Protein AF-A0A9W8J6Q2-F1 (afdb_monomer_lite)

Organism: NCBI:txid2828524

Structure (mmCIF, N/CA/C/O backbone):
data_AF-A0A9W8J6Q2-F1
#
_entry.id   AF-A0A9W8J6Q2-F1
#
loop_
_atom_site.group_PDB
_atom_site.id
_atom_site.type_symbol
_atom_site.label_atom_id
_atom_site.label_alt_id
_atom_site.label_comp_id
_atom_site.label_asym_id
_atom_site.label_entity_id
_atom_site.label_seq_id
_atom_site.pdbx_PDB_ins_code
_atom_site.Cartn_x
_atom_site.Cartn_y
_atom_site.Cartn_z
_atom_site.occupancy
_atom_site.B_iso_or_equiv
_atom_site.auth_seq_id
_atom_site.auth_comp_id
_atom_site.auth_asym_id
_atom_site.auth_atom_id
_atom_site.pdbx_PDB_model_num
ATOM 1 N N . MET A 1 1 ? -15.296 2.118 -8.560 1.00 54.81 1 MET A N 1
ATOM 2 C CA . MET A 1 1 ? -15.473 0.817 -7.863 1.00 54.81 1 MET A CA 1
ATOM 3 C C . MET A 1 1 ? -14.733 -0.352 -8.517 1.00 54.81 1 MET A C 1
ATOM 5 O O . MET A 1 1 ? -14.207 -1.180 -7.787 1.00 54.81 1 MET A O 1
ATOM 9 N N . HIS A 1 2 ? -14.636 -0.426 -9.851 1.00 67.62 2 HIS A N 1
ATOM 10 C CA . HIS A 1 2 ? -13.931 -1.521 -10.540 1.00 67.62 2 HIS A CA 1
ATOM 11 C C . HIS A 1 2 ? -12.456 -1.695 -10.119 1.00 67.62 2 HIS A C 1
ATOM 13 O O . HIS A 1 2 ? -12.011 -2.826 -9.958 1.00 67.62 2 HIS A O 1
ATOM 19 N N . LYS A 1 3 ? -11.729 -0.602 -9.838 1.00 69.88 3 LYS A N 1
ATOM 20 C CA . LYS A 1 3 ? -10.317 -0.660 -9.418 1.00 69.88 3 LYS A CA 1
ATOM 21 C C . LYS A 1 3 ? -10.082 -1.333 -8.059 1.00 69.88 3 LYS A C 1
ATOM 23 O O . LYS A 1 3 ? -9.199 -2.169 -7.951 1.00 69.88 3 LYS A O 1
ATOM 28 N N . ILE A 1 4 ? -10.894 -1.044 -7.039 1.00 69.38 4 ILE A N 1
ATOM 29 C CA . ILE A 1 4 ? -10.742 -1.671 -5.708 1.00 69.38 4 ILE A CA 1
ATOM 30 C C . ILE A 1 4 ? -11.005 -3.180 -5.790 1.00 69.38 4 ILE A C 1
ATOM 32 O O . ILE A 1 4 ? -10.260 -3.967 -5.213 1.00 69.38 4 ILE A O 1
ATOM 36 N N . LYS A 1 5 ? -12.023 -3.596 -6.560 1.00 72.94 5 LYS A N 1
ATOM 37 C CA . LYS A 1 5 ? -12.284 -5.022 -6.816 1.00 72.94 5 LYS A CA 1
ATOM 38 C C . LYS A 1 5 ? -11.097 -5.696 -7.500 1.00 72.94 5 LYS A C 1
ATOM 40 O O . LYS A 1 5 ? -10.782 -6.825 -7.168 1.00 72.94 5 LYS A O 1
ATOM 45 N N . LEU A 1 6 ? -10.431 -4.996 -8.410 1.00 70.94 6 LEU A N 1
ATOM 46 C CA . LEU A 1 6 ? -9.247 -5.482 -9.114 1.00 70.94 6 LEU A CA 1
ATOM 47 C C . LEU A 1 6 ? -8.011 -5.574 -8.195 1.00 70.94 6 LEU A C 1
ATOM 49 O O . LEU A 1 6 ? -7.233 -6.509 -8.342 1.00 70.94 6 LEU A O 1
ATOM 53 N N . VAL A 1 7 ? -7.870 -4.689 -7.201 1.00 71.88 7 VAL A N 1
ATOM 54 C CA . VAL A 1 7 ? -6.827 -4.793 -6.158 1.00 71.88 7 VAL A CA 1
ATOM 55 C C . VAL A 1 7 ? -7.101 -5.955 -5.191 1.00 71.88 7 VAL A C 1
ATOM 57 O O . VAL A 1 7 ? -6.180 -6.672 -4.817 1.00 71.88 7 VAL A O 1
ATOM 60 N N . LEU A 1 8 ? -8.363 -6.175 -4.801 1.00 68.81 8 LEU A N 1
ATOM 61 C CA . LEU A 1 8 ? -8.752 -7.243 -3.865 1.00 68.81 8 LEU A CA 1
ATOM 62 C C . LEU A 1 8 ? -8.876 -8.629 -4.518 1.00 68.81 8 LEU A C 1
ATOM 64 O O . LEU A 1 8 ? -8.662 -9.645 -3.859 1.00 68.81 8 LEU A O 1
ATOM 68 N N . PHE A 1 9 ? -9.232 -8.682 -5.801 1.00 72.31 9 PHE A N 1
ATOM 69 C CA . PHE A 1 9 ? -9.422 -9.904 -6.585 1.00 72.31 9 PHE A CA 1
ATOM 70 C C . PHE A 1 9 ? -8.654 -9.812 -7.905 1.00 72.31 9 PHE A C 1
ATOM 72 O O . PHE A 1 9 ? -9.257 -9.789 -8.983 1.00 72.31 9 PHE A O 1
ATOM 79 N N . PRO A 1 10 ? -7.316 -9.781 -7.857 1.00 68.62 10 PRO A N 1
ATOM 80 C CA . PRO A 1 10 ? -6.532 -9.625 -9.073 1.00 68.62 10 PRO A CA 1
ATOM 81 C C . PRO A 1 10 ? -6.708 -10.827 -10.026 1.00 68.62 10 PRO A C 1
ATOM 83 O O . PRO A 1 10 ? -6.755 -10.690 -11.246 1.00 68.62 10 PRO A O 1
ATOM 86 N N . TRP A 1 11 ? -6.958 -12.015 -9.488 1.00 66.81 11 TRP A N 1
ATOM 87 C CA . TRP A 1 11 ? -7.178 -13.251 -10.245 1.00 66.81 11 TRP A CA 1
ATOM 88 C C . TRP A 1 11 ? -8.308 -13.177 -11.288 1.00 66.81 11 TRP A C 1
ATOM 90 O O . TRP A 1 11 ? -8.285 -13.925 -12.266 1.00 66.81 11 TRP A O 1
ATOM 100 N N . LEU A 1 12 ? -9.287 -12.284 -11.099 1.00 64.06 12 LEU A N 1
ATOM 101 C CA . LEU A 1 12 ? -10.440 -12.145 -11.994 1.00 64.06 12 LEU A CA 1
ATOM 102 C C . LEU A 1 12 ? -10.163 -11.270 -13.226 1.00 64.06 12 LEU A C 1
ATOM 104 O O . LEU A 1 12 ? -10.915 -11.348 -14.196 1.00 64.06 12 LEU A O 1
ATOM 108 N N . HIS A 1 13 ? -9.117 -10.437 -13.223 1.00 62.84 13 HIS A N 1
ATOM 109 C CA . HIS A 1 13 ? -8.863 -9.511 -14.327 1.00 62.84 13 HIS A CA 1
ATOM 110 C C . HIS A 1 13 ? -7.906 -10.108 -15.369 1.00 62.84 13 HIS A C 1
ATOM 112 O O . HIS A 1 13 ? -6.816 -10.581 -15.053 1.00 62.84 13 HIS A O 1
ATOM 118 N N . LYS A 1 14 ? -8.305 -10.068 -16.642 1.00 57.16 14 LYS A N 1
ATOM 119 C CA . LYS A 1 14 ? -7.464 -10.294 -17.830 1.00 57.16 14 LYS A CA 1
ATOM 120 C C . LYS A 1 14 ? -8.021 -9.347 -18.906 1.00 57.16 14 LYS A C 1
ATOM 122 O O . LYS A 1 14 ? -9.221 -9.455 -19.155 1.00 57.16 14 LYS A O 1
ATOM 127 N N . PRO A 1 15 ? -7.261 -8.420 -19.532 1.00 63.50 15 PRO A N 1
ATOM 128 C CA . PRO A 1 15 ? -5.803 -8.268 -19.624 1.00 63.50 15 PRO A CA 1
ATOM 129 C C . PRO A 1 15 ? -5.192 -7.143 -18.759 1.00 63.50 15 PRO A C 1
ATOM 131 O O . PRO A 1 15 ? -5.739 -6.057 -18.637 1.00 63.50 15 PRO A O 1
ATOM 134 N N . TRP A 1 16 ? -3.968 -7.364 -18.276 1.00 62.88 16 TRP A N 1
ATOM 135 C CA . TRP A 1 16 ? -3.213 -6.412 -17.441 1.00 62.88 16 TRP A CA 1
ATOM 136 C C . TRP A 1 16 ? -2.097 -5.658 -18.192 1.00 62.88 16 TRP A C 1
ATOM 138 O O . TRP A 1 16 ? -1.068 -5.309 -17.612 1.00 62.88 16 TRP A O 1
ATOM 148 N N . ALA A 1 17 ? -2.187 -5.552 -19.517 1.00 58.88 17 ALA A N 1
ATOM 149 C CA . ALA A 1 17 ? -1.231 -4.756 -20.285 1.00 58.88 17 ALA A CA 1
ATOM 150 C C . ALA A 1 17 ? -1.642 -3.282 -20.190 1.00 58.88 17 ALA A C 1
ATOM 152 O O . ALA A 1 17 ? -2.826 -2.981 -20.367 1.00 58.88 17 ALA A O 1
ATOM 153 N N . ARG A 1 18 ? -0.685 -2.385 -19.915 1.00 65.38 18 ARG A N 1
ATOM 154 C CA . ARG A 1 18 ? -0.945 -0.944 -19.991 1.00 65.38 18 ARG A CA 1
ATOM 155 C C . ARG A 1 18 ? -1.236 -0.563 -21.439 1.00 65.38 18 ARG A C 1
ATOM 157 O O . ARG A 1 18 ? -0.560 -1.029 -22.358 1.00 65.38 18 ARG A O 1
ATOM 164 N N . ARG A 1 19 ? -2.252 0.266 -21.647 1.00 63.25 19 ARG A N 1
ATOM 165 C CA . ARG A 1 19 ? -2.629 0.749 -22.976 1.00 63.25 19 ARG A CA 1
ATOM 166 C C . ARG A 1 19 ? -1.765 1.954 -23.327 1.00 63.25 19 ARG A C 1
ATOM 168 O O . ARG A 1 19 ? -1.650 2.896 -22.546 1.00 63.25 19 ARG A O 1
ATOM 175 N N . THR A 1 20 ? -1.152 1.930 -24.507 1.00 64.38 20 THR A N 1
ATOM 176 C CA . THR A 1 20 ? -0.455 3.097 -25.061 1.00 64.38 20 THR A CA 1
ATOM 177 C C . THR A 1 20 ? -1.381 3.829 -26.023 1.00 64.38 20 THR A C 1
ATOM 179 O O . THR A 1 20 ? -2.196 3.221 -26.718 1.00 64.38 20 THR A O 1
ATOM 182 N N . ARG A 1 21 ? -1.303 5.157 -26.046 1.00 59.09 21 ARG A N 1
ATOM 183 C CA . ARG A 1 21 ? -1.909 6.000 -27.072 1.00 59.09 21 ARG A CA 1
ATOM 184 C C . ARG A 1 21 ? -0.785 6.525 -27.955 1.00 59.09 21 ARG A C 1
ATOM 186 O O . ARG A 1 21 ? 0.217 7.027 -27.455 1.00 59.09 21 ARG A O 1
ATOM 193 N N . ARG A 1 22 ? -0.949 6.399 -29.270 1.00 58.78 22 ARG A N 1
ATOM 194 C CA . ARG A 1 22 ? -0.048 7.032 -30.234 1.00 58.78 22 ARG A CA 1
ATOM 195 C C . ARG A 1 22 ? -0.416 8.515 -30.306 1.00 58.78 22 ARG A C 1
ATOM 197 O O . ARG A 1 22 ? -1.548 8.834 -30.666 1.00 58.78 22 ARG A O 1
ATOM 204 N N . THR A 1 23 ? 0.485 9.401 -29.901 1.00 60.03 23 THR A N 1
ATOM 205 C CA . THR A 1 23 ? 0.314 10.849 -30.069 1.00 60.03 23 THR A CA 1
ATOM 206 C C . THR A 1 23 ? 0.430 11.223 -31.546 1.00 60.03 23 THR A C 1
ATOM 208 O O . THR A 1 23 ? 1.001 10.480 -32.346 1.00 60.03 23 THR A O 1
ATOM 211 N N . GLU A 1 24 ? -0.108 12.387 -31.924 1.00 61.00 24 GLU A N 1
ATOM 212 C CA . GLU A 1 24 ? -0.121 12.881 -33.316 1.00 61.00 24 GLU A CA 1
ATOM 213 C C . GLU A 1 24 ? 1.286 12.999 -33.932 1.00 61.00 24 GLU A C 1
ATOM 215 O O . GLU A 1 24 ? 1.445 12.917 -35.144 1.00 61.00 24 GLU A O 1
ATOM 220 N N . HIS A 1 25 ? 2.324 13.080 -33.092 1.00 60.47 25 HIS A N 1
ATOM 221 C CA . HIS A 1 25 ? 3.739 13.104 -33.479 1.00 60.47 25 HIS A CA 1
ATOM 222 C C . HIS A 1 25 ? 4.367 11.700 -33.618 1.00 60.47 25 HIS A C 1
ATOM 224 O O . HIS A 1 25 ? 5.585 11.557 -33.700 1.00 60.47 25 HIS A O 1
ATOM 230 N N . GLY A 1 26 ? 3.559 10.635 -33.598 1.00 59.56 26 GLY A N 1
ATOM 231 C CA . GLY A 1 26 ? 4.015 9.255 -33.768 1.00 59.56 26 GLY A CA 1
ATOM 232 C C . GLY A 1 26 ? 4.684 8.624 -32.543 1.00 59.56 26 GLY A C 1
ATOM 233 O O . GLY A 1 26 ? 5.107 7.474 -32.639 1.00 59.56 26 GLY A O 1
ATOM 234 N N . GLN A 1 27 ? 4.754 9.321 -31.403 1.00 56.25 27 GLN A N 1
ATOM 235 C CA . GLN A 1 27 ? 5.273 8.765 -30.151 1.00 56.25 27 GLN A CA 1
ATOM 236 C C . GLN A 1 27 ? 4.214 7.925 -29.422 1.00 56.25 27 GLN A C 1
ATOM 238 O O . GLN A 1 27 ? 3.014 8.146 -29.564 1.00 56.25 27 GLN A O 1
ATOM 243 N N . HIS A 1 28 ? 4.650 6.923 -28.659 1.00 59.25 28 HIS A N 1
ATOM 244 C CA . HIS A 1 28 ? 3.768 6.106 -27.824 1.00 59.25 28 HIS A CA 1
ATOM 245 C C . HIS A 1 28 ? 3.796 6.639 -26.390 1.00 59.25 28 HIS A C 1
ATOM 247 O O . HIS A 1 28 ? 4.825 6.553 -25.726 1.00 59.25 28 HIS A O 1
ATOM 253 N N . GLU A 1 29 ? 2.670 7.157 -25.906 1.00 62.16 29 GLU A N 1
ATOM 254 C CA . GLU A 1 29 ? 2.505 7.625 -24.528 1.00 62.16 29 GLU A CA 1
ATOM 255 C C . GLU A 1 29 ? 1.578 6.677 -23.753 1.00 62.16 29 GLU A C 1
ATOM 257 O O . GLU A 1 29 ? 0.658 6.083 -24.321 1.00 62.16 29 GLU A O 1
ATOM 262 N N . TRP A 1 30 ? 1.818 6.489 -22.455 1.00 64.19 30 TRP A N 1
ATOM 263 C CA . TRP A 1 30 ? 0.935 5.686 -21.607 1.00 64.19 30 TRP A CA 1
ATOM 264 C C . TRP A 1 30 ? -0.393 6.409 -21.374 1.00 64.19 30 TRP A C 1
ATOM 266 O O . TRP A 1 30 ? -0.417 7.612 -21.127 1.00 64.19 30 TRP A O 1
ATOM 276 N N . GLN A 1 31 ? -1.508 5.679 -21.441 1.00 64.44 31 GLN A N 1
ATOM 277 C CA . GLN A 1 31 ? -2.825 6.267 -21.206 1.00 64.44 31 GLN A CA 1
ATOM 278 C C . GLN A 1 31 ? -3.024 6.631 -19.722 1.00 64.44 31 GLN A C 1
ATOM 280 O O . GLN A 1 31 ? -2.580 5.887 -18.841 1.00 64.44 31 GLN A O 1
ATOM 285 N N . PRO A 1 32 ? -3.702 7.756 -19.425 1.00 65.38 32 PRO A N 1
ATOM 286 C CA . PRO A 1 32 ? -3.944 8.185 -18.054 1.00 65.38 32 PRO A CA 1
ATOM 287 C C . PRO A 1 32 ? -4.964 7.279 -17.326 1.00 65.38 32 PRO A C 1
ATOM 289 O O . PRO A 1 32 ? -5.749 6.583 -17.976 1.00 65.38 32 PRO A O 1
ATOM 292 N N . PRO A 1 33 ? -5.070 7.368 -15.982 1.00 64.12 33 PRO A N 1
ATOM 293 C CA . PRO A 1 33 ? -5.997 6.578 -15.145 1.00 64.12 33 PRO A CA 1
ATOM 294 C C . PRO A 1 33 ? -7.485 6.647 -15.450 1.00 64.12 33 PRO A C 1
ATOM 296 O O . PRO A 1 33 ? -8.247 5.861 -14.882 1.00 64.12 33 PRO A O 1
ATOM 299 N N . ARG A 1 34 ? -7.891 7.572 -16.319 1.00 68.50 34 ARG A N 1
ATOM 300 C CA . ARG A 1 34 ? -9.254 7.675 -16.845 1.00 68.50 34 ARG A CA 1
ATOM 301 C C . ARG A 1 34 ? -9.512 6.676 -17.976 1.00 68.50 34 ARG A C 1
ATOM 303 O O . ARG A 1 34 ? -10.596 6.104 -18.019 1.00 68.50 34 ARG A O 1
ATOM 310 N N . ASP A 1 35 ? -8.509 6.435 -18.818 1.00 68.12 35 ASP A N 1
ATOM 311 C CA . ASP A 1 35 ? -8.632 5.659 -20.059 1.00 68.12 35 ASP A CA 1
ATOM 312 C C . ASP A 1 35 ? -8.013 4.255 -19.940 1.00 68.12 35 ASP A C 1
ATOM 314 O O . ASP A 1 35 ? -8.415 3.326 -20.647 1.00 68.12 35 ASP A O 1
ATOM 318 N N . ASP A 1 36 ? -7.084 4.068 -18.993 1.00 68.25 36 ASP A N 1
ATOM 319 C CA . ASP A 1 36 ? -6.504 2.769 -18.654 1.00 68.25 36 ASP A CA 1
ATOM 320 C C . ASP A 1 36 ? -6.723 2.411 -17.180 1.00 68.25 36 ASP A C 1
ATOM 322 O O . ASP A 1 36 ? -6.166 3.024 -16.264 1.00 68.25 36 ASP A O 1
ATOM 326 N N . ILE A 1 37 ? -7.508 1.355 -16.956 1.00 68.44 37 ILE A N 1
ATOM 327 C CA . ILE A 1 37 ? -7.801 0.824 -15.623 1.00 68.44 37 ILE A CA 1
ATOM 328 C C . ILE A 1 37 ? -6.561 0.252 -14.921 1.00 68.44 37 ILE A C 1
ATOM 330 O O . ILE A 1 37 ? -6.530 0.242 -13.692 1.00 68.44 37 ILE A O 1
ATOM 334 N N . ASN A 1 38 ? -5.555 -0.184 -15.692 1.00 68.44 38 ASN A N 1
ATOM 335 C CA . ASN A 1 38 ? -4.305 -0.768 -15.202 1.00 68.44 38 ASN A CA 1
ATOM 336 C C . ASN A 1 38 ? -3.233 0.284 -14.892 1.00 68.44 38 ASN A C 1
ATOM 338 O O . ASN A 1 38 ? -2.163 -0.067 -14.390 1.00 68.44 38 ASN A O 1
ATOM 342 N N . SER A 1 39 ? -3.475 1.557 -15.215 1.00 67.69 39 SER A N 1
ATOM 343 C CA . SER A 1 39 ? -2.518 2.614 -14.901 1.00 67.69 39 SER A CA 1
ATOM 344 C C . SER A 1 39 ? -2.567 2.970 -13.403 1.00 67.69 39 SER A C 1
ATOM 346 O O . SER A 1 39 ? -3.657 3.012 -12.806 1.00 67.69 39 SER A O 1
ATOM 348 N N . PRO A 1 40 ? -1.392 3.193 -12.781 1.00 70.19 40 PRO A N 1
ATOM 349 C CA . PRO A 1 40 ? -1.295 3.491 -11.359 1.00 70.19 40 PRO A CA 1
ATOM 350 C C . PRO A 1 40 ? -1.981 4.823 -11.040 1.00 70.19 40 PRO A C 1
ATOM 352 O O . PRO A 1 40 ? -1.798 5.818 -11.740 1.00 70.19 40 PRO A O 1
ATOM 355 N N . ASP A 1 41 ? -2.780 4.849 -9.975 1.00 78.75 41 ASP A N 1
ATOM 356 C CA . ASP A 1 41 ? -3.407 6.062 -9.457 1.00 78.75 41 ASP A CA 1
ATOM 357 C C . ASP A 1 41 ? -2.958 6.366 -8.030 1.00 78.75 41 ASP A C 1
ATOM 359 O O . ASP A 1 41 ? -2.790 5.480 -7.201 1.00 78.75 41 ASP A O 1
ATOM 363 N N . LEU A 1 42 ? -2.775 7.652 -7.727 1.00 81.94 42 LEU A N 1
ATOM 364 C CA . LEU A 1 42 ? -2.400 8.090 -6.381 1.00 81.94 42 LEU A CA 1
ATOM 365 C C . LEU A 1 42 ? -3.613 8.193 -5.442 1.00 81.94 42 LEU A C 1
ATOM 367 O O . LEU A 1 42 ? -3.466 8.135 -4.223 1.00 81.94 42 LEU A O 1
ATOM 371 N N . TYR A 1 43 ? -4.821 8.327 -5.999 1.00 84.50 43 TYR A N 1
ATOM 372 C CA . TYR A 1 43 ? -6.043 8.518 -5.218 1.00 84.50 43 TYR A CA 1
ATOM 373 C C . TYR A 1 43 ? -6.339 7.329 -4.294 1.00 84.50 43 TYR A C 1
ATOM 375 O O . TYR A 1 43 ? -6.625 7.532 -3.117 1.00 84.50 43 TYR A O 1
ATOM 383 N N . ILE A 1 44 ? -6.242 6.091 -4.798 1.00 84.75 44 ILE A N 1
ATOM 384 C CA . ILE A 1 44 ? -6.537 4.888 -4.004 1.00 84.75 44 ILE A CA 1
ATOM 385 C C . ILE A 1 44 ? -5.552 4.755 -2.823 1.00 84.75 44 ILE A C 1
ATOM 387 O O . ILE A 1 44 ? -6.020 4.692 -1.688 1.00 84.75 44 ILE A O 1
ATOM 391 N N . PRO A 1 45 ? -4.224 4.783 -3.036 1.00 85.56 45 PRO A N 1
ATOM 392 C CA . PRO A 1 45 ? -3.210 4.879 -1.985 1.00 85.56 45 PRO A CA 1
ATOM 393 C C . PRO A 1 45 ? -3.443 5.976 -0.947 1.00 85.56 45 PRO A C 1
ATOM 395 O O . PRO A 1 45 ? -3.405 5.705 0.253 1.00 85.56 45 PRO A O 1
ATOM 398 N N . ALA A 1 46 ? -3.706 7.209 -1.389 1.00 87.50 46 ALA A N 1
ATOM 399 C CA . ALA A 1 46 ? -3.894 8.342 -0.487 1.00 87.50 46 ALA A CA 1
ATOM 400 C C . ALA A 1 46 ? -5.115 8.132 0.419 1.00 87.50 46 ALA A C 1
ATOM 402 O O . ALA A 1 46 ? -5.022 8.256 1.642 1.00 87.50 46 ALA A O 1
ATOM 403 N N . MET A 1 47 ? -6.245 7.730 -0.169 1.00 90.25 47 MET A N 1
ATOM 404 C CA . MET A 1 47 ? -7.460 7.425 0.586 1.00 90.25 47 MET A CA 1
ATOM 405 C C . MET A 1 47 ? -7.282 6.208 1.499 1.00 90.25 47 MET A C 1
ATOM 407 O O . MET A 1 47 ? -7.830 6.188 2.602 1.00 90.25 47 MET A O 1
ATOM 411 N N . ALA A 1 48 ? -6.503 5.206 1.085 1.00 89.31 48 ALA A N 1
ATOM 412 C CA . ALA A 1 48 ? -6.213 4.033 1.901 1.00 89.31 48 ALA A CA 1
ATOM 413 C C . ALA A 1 48 ? -5.410 4.401 3.160 1.00 89.31 48 ALA A C 1
ATOM 415 O O . ALA A 1 48 ? -5.752 3.943 4.245 1.00 89.31 48 ALA A O 1
ATOM 416 N N . ILE A 1 49 ? -4.410 5.281 3.068 1.00 90.62 49 ILE A N 1
ATOM 417 C CA . ILE A 1 49 ? -3.658 5.737 4.252 1.00 90.62 49 ILE A CA 1
ATOM 418 C C . ILE A 1 49 ? -4.584 6.439 5.255 1.00 90.62 49 ILE A C 1
ATOM 420 O O . ILE A 1 49 ? -4.564 6.107 6.440 1.00 90.62 49 ILE A O 1
ATOM 424 N N . VAL A 1 50 ? -5.434 7.359 4.785 1.00 91.81 50 VAL A N 1
ATOM 425 C CA . VAL A 1 50 ? -6.410 8.051 5.647 1.00 91.81 50 VAL A CA 1
ATOM 426 C C . VAL A 1 50 ? -7.356 7.044 6.300 1.00 91.81 50 VAL A C 1
ATOM 428 O O . VAL A 1 50 ? -7.564 7.077 7.511 1.00 91.81 50 VAL A O 1
ATOM 431 N N . THR A 1 51 ? -7.879 6.104 5.512 1.00 91.94 51 THR A N 1
ATOM 432 C CA . THR A 1 51 ? -8.792 5.068 6.006 1.00 91.94 51 THR A CA 1
ATOM 433 C C . THR A 1 51 ? -8.116 4.192 7.053 1.00 91.94 51 THR A C 1
ATOM 435 O O . THR A 1 51 ? -8.717 3.939 8.087 1.00 91.94 51 THR A O 1
ATOM 438 N N . TYR A 1 52 ? -6.866 3.775 6.834 1.00 91.44 52 TYR A N 1
ATOM 439 C CA . TYR A 1 52 ? -6.091 3.004 7.804 1.00 91.44 52 TYR A CA 1
ATOM 440 C C . TYR A 1 52 ? -5.984 3.739 9.147 1.00 91.44 52 TYR A C 1
ATOM 442 O O . TYR A 1 52 ? -6.324 3.155 10.169 1.00 91.44 52 TYR A O 1
ATOM 450 N N . ILE A 1 53 ? -5.606 5.024 9.145 1.00 91.00 53 ILE A N 1
ATOM 451 C CA . ILE A 1 53 ? -5.468 5.834 10.372 1.00 91.00 53 ILE A CA 1
ATOM 452 C C . ILE A 1 53 ? -6.803 5.953 11.122 1.00 91.00 53 ILE A C 1
ATOM 454 O O . ILE A 1 53 ? -6.849 5.848 12.347 1.00 91.00 53 ILE A O 1
ATOM 458 N N . LEU A 1 54 ? -7.902 6.168 10.397 1.00 90.69 54 LEU A N 1
ATOM 459 C CA . LEU A 1 54 ? -9.230 6.250 11.005 1.00 90.69 54 LEU A CA 1
ATOM 460 C C . LEU A 1 54 ? -9.679 4.899 11.567 1.00 90.69 54 LEU A C 1
ATOM 462 O O . LEU A 1 54 ? -10.239 4.844 12.659 1.00 90.69 54 LEU A O 1
ATOM 466 N N . LEU A 1 55 ? -9.408 3.809 10.847 1.00 89.50 55 LEU A N 1
ATOM 467 C CA . LEU A 1 55 ? -9.793 2.463 11.254 1.00 89.50 55 LEU A CA 1
ATOM 468 C C . LEU A 1 55 ? -9.012 2.007 12.496 1.00 89.50 55 LEU A C 1
ATOM 470 O O . LEU A 1 55 ? -9.596 1.399 13.389 1.0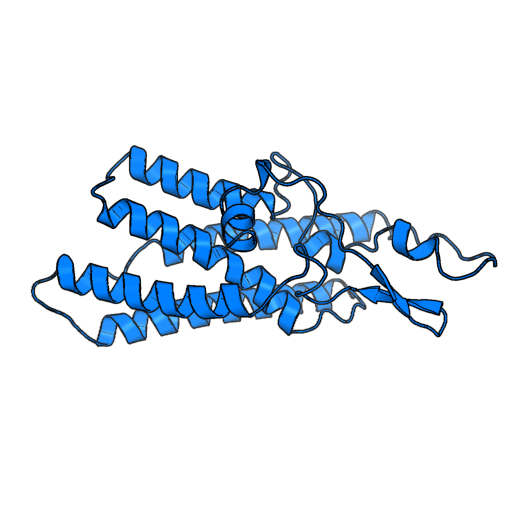0 89.50 55 LEU A O 1
ATOM 474 N N . THR A 1 56 ? -7.716 2.328 12.595 1.00 86.56 56 THR A N 1
ATOM 475 C CA . THR A 1 56 ? -6.920 2.033 13.798 1.00 86.56 56 THR A CA 1
ATOM 476 C C . THR A 1 56 ? -7.393 2.848 15.001 1.00 86.56 56 THR A C 1
ATOM 478 O O . THR A 1 56 ? -7.520 2.305 16.099 1.00 86.56 56 THR A O 1
ATOM 481 N N . GLY A 1 57 ? -7.727 4.126 14.795 1.00 86.88 57 GLY A N 1
ATOM 482 C CA . GLY A 1 57 ? -8.319 4.980 15.823 1.00 86.88 57 GLY A CA 1
ATOM 483 C C . GLY A 1 57 ? -9.675 4.471 16.314 1.00 86.88 57 GLY A C 1
ATOM 484 O O . GLY A 1 57 ? -9.917 4.421 17.520 1.00 86.88 57 GLY A O 1
ATOM 485 N N . LEU A 1 58 ? -10.536 4.036 15.390 1.00 88.00 58 LEU A N 1
ATOM 486 C CA . LEU A 1 58 ? -11.828 3.432 15.708 1.00 88.00 58 LEU A CA 1
ATOM 487 C C . LEU A 1 58 ? -11.658 2.130 16.499 1.00 88.00 58 LEU A C 1
ATOM 489 O O . LEU A 1 58 ? -12.355 1.925 17.488 1.00 88.00 58 LEU A O 1
ATOM 493 N N . HIS A 1 59 ? -10.707 1.279 16.103 1.00 84.88 59 HIS A N 1
ATOM 494 C CA . HIS A 1 59 ? -10.425 0.023 16.801 1.00 84.88 59 HIS A CA 1
ATOM 495 C C . HIS A 1 59 ? -10.035 0.289 18.254 1.00 84.88 59 HIS A C 1
ATOM 497 O O . HIS A 1 59 ? -10.605 -0.288 19.174 1.00 84.88 59 HIS A O 1
ATOM 503 N N . ALA A 1 60 ? -9.098 1.212 18.469 1.00 83.94 60 ALA A N 1
ATOM 504 C CA . ALA A 1 60 ? -8.665 1.576 19.810 1.00 83.94 60 ALA A CA 1
ATOM 505 C C . ALA A 1 60 ? -9.794 2.188 20.656 1.00 83.94 60 ALA A C 1
ATOM 507 O O . ALA A 1 60 ? -9.879 1.908 21.849 1.00 83.94 60 ALA A O 1
ATOM 508 N N . GLY A 1 61 ? -10.675 2.986 20.044 1.00 83.75 61 GLY A N 1
ATOM 509 C CA . GLY A 1 61 ? -11.836 3.561 20.723 1.00 83.75 61 GLY A CA 1
ATOM 510 C C . GLY A 1 61 ? -12.891 2.529 21.134 1.00 83.75 61 GLY A C 1
ATOM 511 O O . GLY A 1 61 ? -13.525 2.712 22.167 1.00 83.75 61 GLY A O 1
ATOM 512 N N . LEU A 1 62 ? -13.070 1.452 20.358 1.00 83.19 62 LEU A N 1
ATOM 513 C CA . LEU A 1 62 ? -14.038 0.387 20.654 1.00 83.19 62 LEU A CA 1
ATOM 514 C C . LEU A 1 6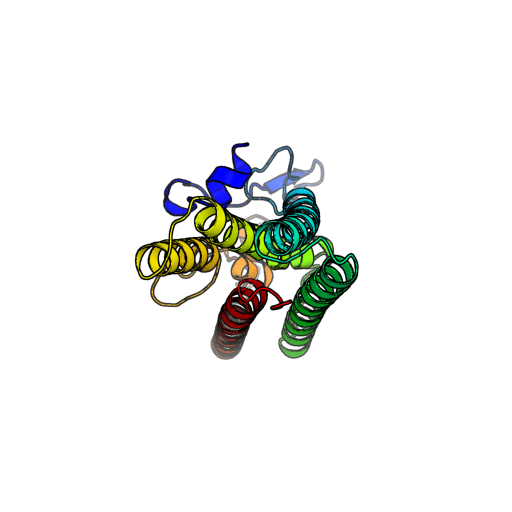2 ? -13.488 -0.697 21.592 1.00 83.19 62 LEU A C 1
ATOM 516 O O . LEU A 1 62 ? -14.253 -1.284 22.351 1.00 83.19 62 LEU A O 1
ATOM 520 N N . SER A 1 63 ? -12.187 -0.994 21.533 1.00 77.69 63 SER A N 1
ATOM 521 C CA . SER A 1 63 ? -11.558 -2.035 22.361 1.00 77.69 63 SER A CA 1
ATOM 522 C C . SER A 1 63 ? -11.017 -1.525 23.701 1.00 77.69 63 SER A C 1
ATOM 524 O O . SER A 1 63 ? -10.727 -2.333 24.580 1.00 77.69 63 SER A O 1
ATOM 526 N N . GLY A 1 64 ? -10.824 -0.212 23.850 1.00 72.25 64 GLY A N 1
ATOM 527 C CA . GLY A 1 64 ? -10.234 0.405 25.038 1.00 72.25 64 GLY A CA 1
ATOM 528 C C . GLY A 1 64 ? -11.245 1.108 25.956 1.00 72.25 64 GLY A C 1
ATOM 529 O O . GLY A 1 64 ? -12.421 1.225 25.624 1.00 72.25 64 GLY A O 1
ATOM 530 N N . PRO A 1 65 ? -10.782 1.648 27.100 1.00 72.62 65 PRO A N 1
ATOM 531 C CA . PRO A 1 65 ? -11.612 2.410 28.041 1.00 72.62 65 PRO A CA 1
ATOM 532 C C . PRO A 1 65 ? -12.027 3.802 27.520 1.00 72.62 65 PRO A C 1
ATOM 534 O O . PRO A 1 65 ? -12.754 4.523 28.200 1.00 72.62 65 PRO A O 1
ATOM 537 N N . GLY A 1 66 ? -11.549 4.208 26.338 1.00 72.56 66 GLY A N 1
ATOM 538 C CA . GLY A 1 66 ? -11.865 5.486 25.707 1.00 72.56 66 GLY A CA 1
ATOM 539 C C . GLY A 1 66 ? -10.929 5.815 24.541 1.00 72.56 66 GLY A C 1
ATOM 540 O O . GLY A 1 66 ? -9.876 5.202 24.361 1.00 72.56 66 GLY A O 1
ATOM 541 N N . PHE A 1 67 ? -11.309 6.810 23.740 1.00 80.56 67 PHE A N 1
ATOM 542 C CA . PHE A 1 67 ? -10.524 7.254 22.590 1.00 80.56 67 PHE A CA 1
ATOM 543 C C . PHE A 1 67 ? -9.320 8.109 23.015 1.00 80.56 67 PHE A C 1
ATOM 545 O O . PHE A 1 67 ? -9.481 9.164 23.627 1.00 80.56 67 PHE A O 1
ATOM 552 N N . ARG A 1 68 ? -8.108 7.681 22.637 1.00 81.38 68 ARG A N 1
ATOM 553 C CA . ARG A 1 68 ? -6.864 8.441 22.832 1.00 81.38 68 ARG A CA 1
ATOM 554 C C . ARG A 1 68 ? -6.372 8.994 21.486 1.00 81.38 68 ARG A C 1
ATOM 556 O O . ARG A 1 68 ? -5.970 8.202 20.631 1.00 81.38 68 ARG A O 1
ATOM 563 N N . PRO A 1 69 ? -6.334 10.324 21.279 1.00 83.56 69 PRO A N 1
ATOM 564 C CA . PRO A 1 69 ? -5.947 10.914 19.993 1.00 83.56 69 PRO A CA 1
ATOM 565 C C . PRO A 1 69 ? -4.490 10.622 19.595 1.00 83.56 69 PRO A C 1
ATOM 567 O O . PRO A 1 69 ? -4.152 10.664 18.414 1.00 83.56 69 PRO A O 1
ATOM 570 N N . GLN A 1 70 ? -3.626 10.268 20.552 1.00 87.06 70 GLN A N 1
ATOM 571 C CA . GLN A 1 70 ? -2.229 9.901 20.303 1.00 87.06 70 GLN A CA 1
ATOM 572 C C . GLN A 1 70 ? -2.092 8.689 19.366 1.00 87.06 70 GLN A C 1
ATOM 574 O O . GLN A 1 70 ? -1.141 8.632 18.590 1.00 87.06 70 GLN A O 1
ATOM 579 N N . ILE A 1 71 ? -3.062 7.767 19.368 1.00 86.88 71 ILE A N 1
ATOM 580 C CA . ILE A 1 71 ? -3.034 6.547 18.544 1.00 86.88 71 ILE A CA 1
ATOM 581 C C . ILE A 1 71 ? -3.164 6.879 17.050 1.00 86.88 71 ILE A C 1
ATOM 583 O O . ILE A 1 71 ? -2.560 6.205 16.209 1.00 86.88 71 ILE A O 1
ATOM 587 N N . LEU A 1 72 ? -3.892 7.948 16.701 1.00 88.50 72 LEU A N 1
ATOM 588 C CA . LEU A 1 72 ? -3.955 8.442 15.320 1.00 88.50 72 LEU A CA 1
ATOM 589 C C . LEU A 1 72 ? -2.593 8.974 14.881 1.00 88.50 72 LEU A C 1
ATOM 591 O O . LEU A 1 72 ? -2.138 8.647 13.788 1.00 88.50 72 LEU A O 1
ATOM 595 N N . GLY A 1 73 ? -1.933 9.755 15.742 1.00 89.81 73 GLY A N 1
ATOM 596 C CA . GLY A 1 73 ? -0.595 10.289 15.484 1.00 89.81 73 GLY A CA 1
ATOM 597 C C . GLY A 1 73 ? 0.451 9.186 15.323 1.00 89.81 73 GLY A C 1
ATOM 598 O O . GLY A 1 73 ? 1.253 9.226 14.388 1.00 89.81 73 GLY A O 1
ATOM 599 N N . GLU A 1 74 ? 0.406 8.159 16.172 1.00 89.56 74 GLU A N 1
ATOM 600 C CA . GLU A 1 74 ? 1.284 6.991 16.075 1.00 89.56 74 GLU A CA 1
ATOM 601 C C . GLU A 1 74 ? 1.024 6.191 14.790 1.00 89.56 74 GLU A C 1
ATOM 603 O O . GLU A 1 74 ? 1.955 5.881 14.044 1.00 89.56 74 GLU A O 1
ATOM 608 N N . SER A 1 75 ? -0.247 5.923 14.472 1.00 89.81 75 SER A N 1
ATOM 609 C CA . SER A 1 75 ? -0.639 5.208 13.250 1.00 89.81 75 SER A CA 1
ATOM 610 C C . SER A 1 75 ? -0.232 5.971 11.988 1.00 89.81 75 SER A C 1
ATOM 612 O O . SER A 1 75 ? 0.293 5.369 11.049 1.00 89.81 75 SER A O 1
ATOM 614 N N . ALA A 1 76 ? -0.420 7.293 11.975 1.00 90.81 76 ALA A N 1
ATOM 615 C CA . ALA A 1 76 ? -0.016 8.166 10.879 1.00 90.81 76 ALA A CA 1
ATOM 616 C C . ALA A 1 76 ? 1.508 8.198 10.715 1.00 90.81 76 ALA A C 1
ATOM 618 O O . ALA A 1 76 ? 2.013 8.055 9.599 1.00 90.81 76 ALA A O 1
ATOM 619 N N . SER A 1 77 ? 2.249 8.315 11.820 1.00 92.38 77 SER A N 1
ATOM 620 C CA . SER A 1 77 ? 3.716 8.299 11.815 1.00 92.38 77 SER A CA 1
ATOM 621 C C . SER A 1 77 ? 4.243 6.973 11.279 1.00 92.38 77 SER A C 1
ATOM 623 O O . SER A 1 77 ? 5.106 6.947 10.404 1.00 92.38 77 SER A O 1
ATOM 625 N N . ARG A 1 78 ? 3.666 5.854 11.727 1.00 89.44 78 ARG A N 1
ATOM 626 C CA . ARG A 1 78 ? 4.039 4.518 11.264 1.00 89.44 78 ARG A CA 1
ATOM 627 C C . ARG A 1 78 ? 3.736 4.303 9.783 1.00 89.44 78 ARG A C 1
ATOM 629 O O . ARG A 1 78 ? 4.591 3.791 9.066 1.00 89.44 78 ARG A O 1
ATOM 636 N N . ALA A 1 79 ? 2.553 4.708 9.317 1.00 90.06 79 ALA A N 1
ATOM 637 C CA . ALA A 1 79 ? 2.196 4.637 7.900 1.00 90.06 79 ALA A CA 1
ATOM 638 C C . ALA A 1 79 ? 3.156 5.477 7.043 1.00 90.06 79 ALA A C 1
ATOM 640 O O . ALA A 1 79 ? 3.659 4.996 6.028 1.00 90.06 79 ALA A O 1
ATOM 641 N N . THR A 1 80 ? 3.473 6.693 7.496 1.00 90.44 80 THR A N 1
ATOM 642 C CA . THR A 1 80 ? 4.405 7.602 6.816 1.00 90.44 80 THR A CA 1
ATOM 643 C C . THR A 1 80 ? 5.812 7.016 6.751 1.00 90.44 80 THR A C 1
ATOM 645 O O . THR A 1 80 ? 6.412 7.006 5.680 1.00 90.44 80 THR A O 1
ATOM 648 N N . LEU A 1 81 ? 6.324 6.462 7.856 1.00 91.44 81 LEU A N 1
ATOM 649 C CA . LEU A 1 81 ? 7.635 5.812 7.887 1.00 91.44 81 LEU A CA 1
ATOM 650 C C . LEU A 1 81 ? 7.701 4.620 6.934 1.00 91.44 81 LEU A C 1
ATOM 652 O O . LEU A 1 81 ? 8.666 4.499 6.187 1.00 91.44 81 LEU A O 1
ATOM 656 N N . VAL A 1 82 ? 6.675 3.765 6.915 1.00 90.69 82 VAL A N 1
ATOM 657 C CA . VAL A 1 82 ? 6.625 2.618 5.997 1.00 90.69 82 VAL A CA 1
ATOM 658 C C . VAL A 1 82 ? 6.678 3.074 4.540 1.00 90.69 82 VAL A C 1
ATOM 660 O O . VAL A 1 82 ? 7.434 2.509 3.756 1.00 90.69 82 VAL A O 1
ATOM 663 N N . VAL A 1 83 ? 5.903 4.093 4.166 1.00 89.00 83 VAL A N 1
ATOM 664 C CA . VAL A 1 83 ? 5.903 4.616 2.791 1.00 89.00 83 VAL A CA 1
ATOM 665 C C . VAL A 1 83 ? 7.234 5.283 2.446 1.00 89.00 83 VAL A C 1
ATOM 667 O O . VAL A 1 83 ? 7.752 5.076 1.351 1.00 89.00 83 VAL A O 1
ATOM 670 N N . LEU A 1 84 ? 7.814 6.040 3.380 1.00 90.06 84 LEU A N 1
ATOM 671 C CA . LEU A 1 84 ? 9.097 6.711 3.197 1.00 90.06 84 LEU A CA 1
ATOM 672 C C . LEU A 1 84 ? 10.241 5.707 3.012 1.00 90.06 84 LEU A C 1
ATOM 674 O O . LEU A 1 84 ? 11.019 5.841 2.070 1.00 90.06 84 LEU A O 1
ATOM 678 N N . PHE A 1 85 ? 10.332 4.689 3.871 1.00 90.25 85 PHE A N 1
ATOM 679 C CA . PHE A 1 85 ? 11.356 3.650 3.755 1.00 90.25 85 PHE A CA 1
ATOM 680 C C . PHE A 1 85 ? 11.225 2.867 2.451 1.00 90.25 85 PHE A C 1
ATOM 682 O O . PHE A 1 85 ? 12.231 2.640 1.785 1.00 90.25 85 PHE A O 1
ATOM 689 N N . ASP A 1 86 ? 10.003 2.517 2.055 1.00 87.50 86 ASP A N 1
ATOM 690 C CA . ASP A 1 86 ? 9.744 1.805 0.803 1.00 87.50 86 ASP A CA 1
ATOM 691 C C . ASP A 1 86 ? 10.142 2.653 -0.417 1.00 87.50 86 ASP A C 1
ATOM 693 O O . ASP A 1 86 ? 10.839 2.191 -1.320 1.00 87.50 86 ASP A O 1
ATOM 697 N N . PHE A 1 87 ? 9.796 3.942 -0.406 1.00 86.75 87 PHE A N 1
ATOM 698 C CA . PHE A 1 87 ? 10.194 4.884 -1.448 1.00 86.75 87 PHE A CA 1
ATOM 699 C C . PHE A 1 87 ? 11.719 5.014 -1.568 1.00 86.75 87 PHE A C 1
ATOM 701 O O . PHE A 1 87 ? 12.263 4.945 -2.675 1.00 86.75 87 PHE A O 1
ATOM 708 N N . LEU A 1 88 ? 12.417 5.184 -0.439 1.00 88.88 88 LEU A N 1
ATOM 709 C CA . LEU A 1 88 ? 13.877 5.285 -0.407 1.00 88.88 88 LEU A CA 1
ATOM 710 C C . LEU A 1 88 ? 14.535 3.989 -0.880 1.00 88.88 88 LEU A C 1
ATOM 712 O O . LEU A 1 88 ? 15.472 4.039 -1.675 1.00 88.88 88 LEU A O 1
ATOM 716 N N . PHE A 1 89 ? 14.017 2.841 -0.445 1.00 87.62 89 PHE A N 1
ATOM 717 C CA . PHE A 1 89 ? 14.500 1.530 -0.854 1.00 87.62 89 PHE A CA 1
ATOM 718 C C . PHE A 1 89 ? 14.385 1.340 -2.376 1.00 87.62 89 PHE A C 1
ATOM 720 O O . PHE A 1 89 ? 15.363 0.968 -3.033 1.00 87.62 89 PHE A O 1
ATOM 727 N N . VAL A 1 90 ? 13.233 1.690 -2.962 1.00 84.19 90 VAL A N 1
ATOM 728 C CA . VAL A 1 90 ? 13.014 1.594 -4.413 1.00 84.19 90 VAL A CA 1
ATOM 729 C C . VAL A 1 90 ? 13.926 2.546 -5.188 1.00 84.19 90 VAL A C 1
ATOM 731 O O . VAL A 1 90 ? 14.568 2.140 -6.159 1.00 84.19 90 VAL A O 1
ATOM 734 N N . LYS A 1 91 ? 14.036 3.808 -4.754 1.00 84.62 91 LYS A N 1
ATOM 735 C CA . LYS A 1 91 ? 14.903 4.800 -5.409 1.00 84.62 91 LYS A CA 1
ATOM 736 C C . LYS A 1 91 ? 16.377 4.419 -5.343 1.00 84.62 91 LYS A C 1
ATOM 738 O O . LYS A 1 91 ? 17.062 4.511 -6.362 1.00 84.62 91 LYS A O 1
ATOM 743 N N . LEU A 1 92 ? 16.844 3.948 -4.190 1.00 86.44 92 LEU A N 1
ATOM 744 C CA . LEU A 1 92 ? 18.216 3.485 -4.014 1.00 86.44 92 LEU A CA 1
ATOM 745 C C . LEU A 1 92 ? 18.510 2.274 -4.906 1.00 86.44 92 LEU A C 1
ATOM 747 O O . LEU A 1 92 ? 19.549 2.227 -5.560 1.00 86.44 92 LEU A O 1
ATOM 751 N N . GLY A 1 93 ? 17.579 1.325 -5.006 1.00 84.19 93 GLY A N 1
ATOM 752 C CA . GLY A 1 93 ? 17.718 0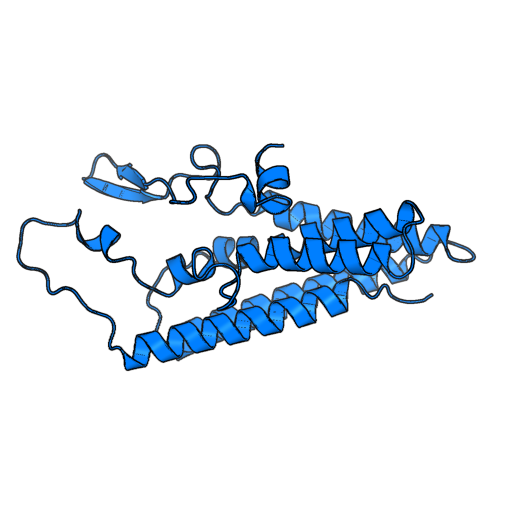.176 -5.895 1.00 84.19 93 GLY A CA 1
ATOM 753 C C . GLY A 1 93 ? 17.781 0.542 -7.375 1.00 84.19 93 GLY A C 1
ATOM 754 O O . GLY A 1 93 ? 18.653 0.052 -8.095 1.00 84.19 93 GLY A O 1
ATOM 755 N N . CYS A 1 94 ? 16.914 1.452 -7.827 1.00 81.44 94 CYS A N 1
ATOM 756 C CA . CYS A 1 94 ? 16.959 1.976 -9.194 1.00 81.44 94 CYS A CA 1
ATOM 757 C C . CYS A 1 94 ? 18.273 2.715 -9.488 1.00 81.44 94 CYS A C 1
ATOM 759 O O . CYS A 1 94 ? 18.816 2.569 -10.585 1.00 81.44 94 CYS A O 1
ATOM 761 N N . TYR A 1 95 ? 18.801 3.451 -8.504 1.00 83.69 95 TYR A N 1
ATOM 762 C CA . TYR A 1 95 ? 20.088 4.138 -8.597 1.00 83.69 95 TYR A CA 1
ATOM 763 C C . TYR A 1 95 ? 21.260 3.148 -8.720 1.00 83.69 95 TYR A C 1
ATOM 765 O O . TYR A 1 95 ? 22.026 3.225 -9.678 1.00 83.69 95 TYR A O 1
ATOM 773 N N . ILE A 1 96 ? 21.355 2.154 -7.825 1.00 85.69 96 ILE A N 1
ATOM 774 C CA . ILE A 1 96 ? 22.424 1.133 -7.832 1.00 85.69 96 ILE A CA 1
ATOM 775 C C . ILE A 1 96 ? 22.405 0.299 -9.123 1.00 85.69 96 ILE A C 1
ATOM 777 O O . ILE A 1 96 ? 23.452 -0.071 -9.655 1.00 85.69 96 ILE A O 1
ATOM 781 N N . LEU A 1 97 ? 21.215 -0.009 -9.645 1.00 80.25 97 LEU A N 1
ATOM 782 C CA . LEU A 1 97 ? 21.043 -0.815 -10.857 1.00 80.25 97 LEU A CA 1
ATOM 783 C C . LEU A 1 97 ? 21.128 -0.004 -12.159 1.00 80.25 97 LEU A C 1
ATOM 785 O O . LEU A 1 97 ? 20.936 -0.588 -13.233 1.00 80.25 97 LEU A O 1
ATOM 789 N N . ASN A 1 98 ? 21.412 1.303 -12.064 1.00 77.75 98 ASN A N 1
ATOM 790 C CA . ASN A 1 98 ? 21.487 2.252 -13.177 1.00 77.75 98 ASN A CA 1
ATOM 791 C C . ASN A 1 98 ? 20.292 2.099 -14.134 1.00 77.75 98 ASN A C 1
ATOM 793 O O . ASN A 1 98 ? 20.431 1.889 -15.342 1.00 77.75 98 ASN A O 1
ATOM 797 N N . ILE A 1 99 ? 19.086 2.093 -13.563 1.00 70.88 99 ILE A N 1
ATOM 798 C CA . ILE A 1 99 ? 17.853 2.005 -14.340 1.00 70.88 99 ILE A CA 1
ATOM 799 C C . ILE A 1 99 ? 17.522 3.416 -14.814 1.00 70.88 99 ILE A C 1
ATOM 801 O O . ILE A 1 99 ? 16.941 4.216 -14.085 1.00 70.88 99 ILE A O 1
ATOM 805 N N . GLN A 1 100 ? 17.918 3.715 -16.048 1.00 58.97 100 GLN A N 1
ATOM 806 C CA . GLN A 1 100 ? 17.587 4.963 -16.728 1.00 58.97 100 GLN A CA 1
ATOM 807 C C . GLN A 1 100 ? 16.143 4.889 -17.222 1.00 58.97 100 GLN A C 1
ATOM 809 O O . GLN A 1 100 ? 15.859 4.513 -18.355 1.00 58.97 100 GLN A O 1
ATOM 814 N N . GLY A 1 101 ? 15.216 5.176 -16.319 1.00 57.25 101 GLY A N 1
ATOM 815 C CA . GLY A 1 101 ? 13.801 5.302 -16.615 1.00 57.25 101 GLY A CA 1
ATOM 816 C C . GLY A 1 101 ? 13.233 6.452 -15.805 1.00 57.25 101 GLY A C 1
ATOM 817 O O . GLY A 1 101 ? 13.492 6.557 -14.606 1.00 57.25 101 GLY A O 1
ATOM 818 N N . SER A 1 102 ? 12.447 7.308 -16.457 1.00 49.72 102 SER A N 1
ATOM 819 C CA . SER A 1 102 ? 11.597 8.310 -15.810 1.00 49.72 102 SER A CA 1
ATOM 820 C C . SER A 1 102 ? 10.483 7.601 -15.030 1.00 49.72 102 SER A C 1
ATOM 822 O O . SER A 1 102 ? 9.311 7.636 -15.392 1.00 49.72 102 SER A O 1
ATOM 824 N N . SER A 1 103 ? 10.831 6.865 -13.973 1.00 56.56 103 SER A N 1
ATOM 825 C CA . SER A 1 103 ? 9.837 6.425 -13.003 1.00 56.56 103 SER A CA 1
ATOM 826 C C . SER A 1 103 ? 9.368 7.694 -12.297 1.00 56.56 103 SER A C 1
ATOM 828 O O . SER A 1 103 ? 10.079 8.219 -11.424 1.00 56.56 103 SER A O 1
ATOM 830 N N . GLN A 1 104 ? 8.224 8.229 -12.727 1.00 65.12 104 GLN A N 1
ATOM 831 C CA . GLN A 1 104 ? 7.606 9.373 -12.077 1.00 65.12 104 GLN A CA 1
ATOM 832 C C . GLN A 1 104 ? 7.467 9.035 -10.592 1.00 65.12 104 GLN A C 1
ATOM 834 O O . GLN A 1 104 ? 7.070 7.930 -10.225 1.00 65.12 104 GLN A O 1
ATOM 839 N N . PHE A 1 105 ? 7.850 9.967 -9.717 1.00 72.19 105 PHE A N 1
ATOM 840 C CA . PHE A 1 105 ? 7.754 9.780 -8.265 1.00 72.19 105 PHE A CA 1
ATOM 841 C C . PHE A 1 105 ? 6.350 9.322 -7.837 1.00 72.19 105 PHE A C 1
ATOM 843 O O . PHE A 1 105 ? 6.213 8.534 -6.905 1.00 72.19 105 PHE A O 1
ATOM 850 N N . VAL A 1 106 ? 5.341 9.762 -8.593 1.00 73.94 106 VAL A N 1
ATOM 851 C CA . VAL A 1 106 ? 3.928 9.403 -8.467 1.00 73.94 106 VAL A CA 1
ATOM 852 C C . VAL A 1 106 ? 3.687 7.902 -8.644 1.00 73.94 106 VAL A C 1
ATOM 854 O O . VAL A 1 106 ? 2.978 7.320 -7.830 1.00 73.94 106 VAL A O 1
ATOM 857 N N . ASP A 1 107 ? 4.311 7.256 -9.630 1.00 74.44 107 ASP A N 1
ATOM 858 C CA . ASP A 1 107 ? 4.122 5.823 -9.895 1.00 74.44 107 ASP A CA 1
ATOM 859 C C . ASP A 1 107 ? 4.657 4.973 -8.742 1.00 74.44 107 ASP A C 1
ATOM 861 O O . ASP A 1 107 ? 4.000 4.037 -8.296 1.00 74.44 107 ASP A O 1
ATOM 865 N N . ILE A 1 108 ? 5.836 5.321 -8.216 1.00 77.44 108 ILE A N 1
ATOM 866 C CA . ILE A 1 108 ? 6.448 4.595 -7.091 1.00 77.44 108 ILE A CA 1
ATOM 867 C C . ILE A 1 108 ? 5.558 4.697 -5.852 1.00 77.44 108 ILE A C 1
ATOM 869 O O . ILE A 1 108 ? 5.315 3.694 -5.187 1.00 77.44 108 ILE A O 1
ATOM 873 N N . PHE A 1 109 ? 5.047 5.896 -5.566 1.00 81.19 109 PHE A N 1
ATOM 874 C CA . PHE A 1 109 ? 4.135 6.126 -4.446 1.00 81.19 109 PHE A CA 1
ATOM 875 C C . PHE A 1 109 ? 2.792 5.412 -4.629 1.00 81.19 109 PHE A C 1
ATOM 877 O O . PHE A 1 109 ? 2.210 4.912 -3.667 1.00 81.19 109 PHE A O 1
ATOM 884 N N . ALA A 1 110 ? 2.300 5.348 -5.868 1.00 80.69 110 ALA A N 1
ATOM 885 C CA . ALA A 1 110 ? 1.063 4.655 -6.172 1.00 80.69 110 ALA A C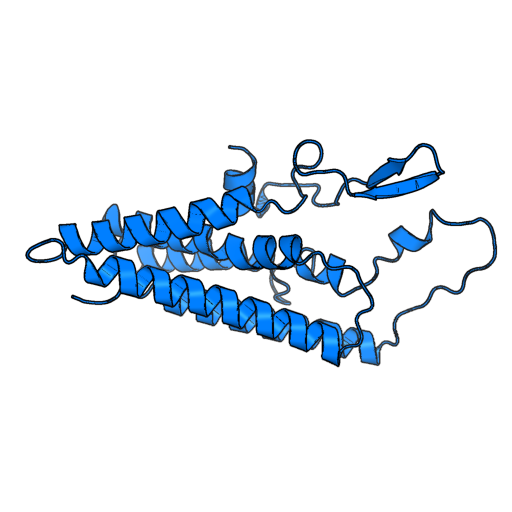A 1
ATOM 886 C C . ALA A 1 110 ? 1.202 3.146 -5.922 1.00 80.69 110 ALA A C 1
ATOM 888 O O . ALA A 1 110 ? 0.394 2.555 -5.206 1.00 80.69 110 ALA A O 1
ATOM 889 N N . TYR A 1 111 ? 2.274 2.535 -6.436 1.00 76.88 111 TYR A N 1
ATOM 890 C CA . TYR A 1 111 ? 2.530 1.108 -6.249 1.00 76.88 111 TYR A CA 1
ATOM 891 C C . TYR A 1 111 ? 2.833 0.736 -4.796 1.00 76.88 111 TYR A C 1
ATOM 893 O O . TYR A 1 111 ? 2.305 -0.267 -4.316 1.00 76.88 111 TYR A O 1
ATOM 901 N N . SER A 1 112 ? 3.613 1.548 -4.075 1.00 79.31 112 SER A N 1
ATOM 902 C CA . SER A 1 112 ? 3.906 1.295 -2.660 1.00 79.31 112 SER A CA 1
ATOM 903 C C . SER A 1 112 ? 2.659 1.387 -1.783 1.00 79.31 112 SER A C 1
ATOM 905 O O . SER A 1 112 ? 2.556 0.687 -0.779 1.00 79.31 112 SER A O 1
ATOM 907 N N . GLY A 1 113 ? 1.691 2.231 -2.143 1.00 80.31 113 GLY A N 1
ATOM 908 C CA . GLY A 1 113 ? 0.512 2.486 -1.326 1.00 80.31 113 GLY A CA 1
ATOM 909 C C . GLY A 1 113 ? -0.654 1.507 -1.506 1.00 80.31 113 GLY A C 1
ATOM 910 O O . GLY A 1 113 ? -1.535 1.462 -0.646 1.00 80.31 113 GLY A O 1
ATOM 911 N N . TYR A 1 114 ? -0.678 0.667 -2.547 1.00 83.69 114 TYR A N 1
ATOM 912 C CA . TYR A 1 114 ? -1.766 -0.313 -2.711 1.00 83.69 114 TYR A CA 1
ATOM 913 C C . TYR A 1 114 ? -1.823 -1.358 -1.587 1.00 83.69 114 TYR A C 1
ATOM 915 O O . TYR A 1 114 ? -2.909 -1.839 -1.256 1.00 83.69 114 TYR A O 1
ATOM 923 N N . LYS A 1 115 ? -0.698 -1.624 -0.909 1.00 84.56 115 LYS A N 1
ATOM 924 C CA . LYS A 1 115 ? -0.639 -2.547 0.238 1.00 84.56 115 LYS A CA 1
ATOM 925 C C . LYS A 1 115 ? -1.578 -2.163 1.382 1.00 84.56 115 LYS A C 1
ATOM 927 O O . LYS A 1 115 ? -2.115 -3.044 2.055 1.00 84.56 115 LYS A O 1
ATOM 932 N N . PHE A 1 116 ? -1.850 -0.867 1.564 1.00 86.62 116 PHE A N 1
ATOM 933 C CA . PHE A 1 116 ? -2.779 -0.393 2.592 1.00 86.62 116 PHE A CA 1
ATOM 934 C C . PHE A 1 116 ? -4.204 -0.909 2.367 1.00 86.62 116 PHE A C 1
ATOM 936 O O . PHE A 1 116 ? -4.906 -1.159 3.339 1.00 86.62 116 PHE A O 1
ATOM 943 N N . VAL A 1 117 ? -4.622 -1.160 1.120 1.00 86.56 117 VAL A N 1
ATOM 944 C CA . VAL A 1 117 ? -5.953 -1.716 0.818 1.00 86.56 117 VAL A CA 1
ATOM 945 C C . VAL A 1 117 ? -6.114 -3.116 1.419 1.00 86.56 117 VAL A C 1
ATOM 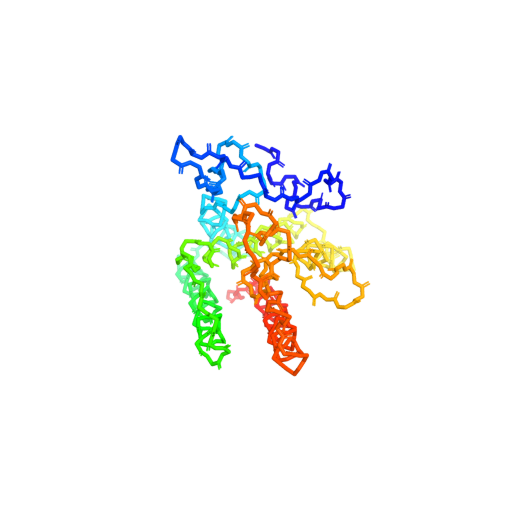947 O O . VAL A 1 117 ? -7.137 -3.409 2.037 1.00 86.56 117 VAL A O 1
ATOM 950 N N . GLY A 1 118 ? -5.088 -3.965 1.300 1.00 85.25 118 GLY A N 1
ATOM 951 C CA . GLY A 1 118 ? -5.095 -5.295 1.915 1.00 85.25 118 GLY A CA 1
ATOM 952 C C . GLY A 1 118 ? -5.053 -5.240 3.444 1.00 85.25 118 GLY A C 1
ATOM 953 O O . GLY A 1 118 ? -5.780 -5.979 4.105 1.00 85.25 118 GLY A O 1
ATOM 954 N N . VAL A 1 119 ? -4.255 -4.327 4.006 1.00 86.25 119 VAL A N 1
ATOM 955 C CA . VAL A 1 119 ? -4.176 -4.098 5.460 1.00 86.25 119 VAL A CA 1
ATOM 956 C C . VAL A 1 119 ? -5.533 -3.665 6.022 1.00 86.25 119 VAL A C 1
ATOM 958 O O . VAL A 1 119 ? -5.994 -4.242 7.003 1.00 86.25 119 VAL A O 1
ATOM 961 N N . ILE A 1 120 ? -6.213 -2.708 5.382 1.00 88.31 120 ILE A N 1
ATOM 962 C CA . ILE A 1 120 ? -7.553 -2.252 5.788 1.00 88.31 120 ILE A CA 1
ATOM 963 C C . ILE A 1 120 ? -8.544 -3.412 5.770 1.00 88.31 120 ILE A C 1
ATOM 965 O O . ILE A 1 120 ? -9.313 -3.555 6.713 1.00 88.31 120 ILE A O 1
ATOM 969 N N . PHE A 1 121 ? -8.517 -4.254 4.733 1.00 87.12 121 PHE A N 1
ATOM 970 C CA . PHE A 1 121 ? -9.410 -5.409 4.642 1.00 87.12 121 PHE A CA 1
ATOM 971 C C . PHE A 1 121 ? -9.170 -6.419 5.776 1.00 87.12 121 PHE A C 1
ATOM 973 O O . PHE A 1 121 ? -10.124 -6.902 6.382 1.00 87.12 121 PHE A O 1
ATOM 980 N N . ALA A 1 122 ? -7.906 -6.688 6.114 1.00 86.81 122 ALA A N 1
ATOM 981 C CA . ALA A 1 122 ? -7.553 -7.570 7.225 1.00 86.81 122 ALA A CA 1
ATOM 982 C C . ALA A 1 122 ? -7.987 -7.006 8.590 1.00 86.81 122 ALA A C 1
ATOM 984 O O . ALA A 1 122 ? -8.484 -7.750 9.436 1.00 86.81 122 ALA A O 1
ATOM 985 N N . ILE A 1 123 ? -7.848 -5.694 8.805 1.00 86.19 123 ILE A N 1
ATOM 986 C CA . ILE A 1 123 ? -8.315 -5.049 10.040 1.00 86.19 123 ILE A CA 1
ATOM 987 C C . ILE A 1 123 ? -9.853 -5.037 10.085 1.00 86.19 123 ILE A C 1
ATOM 989 O O . ILE A 1 123 ? -10.436 -5.386 11.108 1.00 86.19 123 ILE A O 1
ATOM 993 N N . ALA A 1 124 ? -10.522 -4.713 8.973 1.00 86.62 124 ALA A N 1
ATOM 994 C CA . ALA A 1 124 ? -11.981 -4.732 8.854 1.00 86.62 124 ALA A CA 1
ATOM 995 C C . ALA A 1 124 ? -12.576 -6.116 9.166 1.00 86.62 124 ALA A C 1
ATOM 997 O O . ALA A 1 124 ? -13.589 -6.202 9.852 1.00 86.62 124 ALA A O 1
ATOM 998 N N . ALA A 1 125 ? -11.928 -7.202 8.736 1.00 84.94 125 ALA A N 1
ATOM 999 C CA . ALA A 1 125 ? -12.338 -8.556 9.105 1.00 84.94 125 ALA A CA 1
ATOM 1000 C C . ALA A 1 125 ? -12.275 -8.797 10.624 1.00 84.94 125 ALA A C 1
ATOM 1002 O O . ALA A 1 125 ? -13.177 -9.423 11.180 1.00 84.94 125 ALA A O 1
ATOM 1003 N N . GLY A 1 126 ? -11.266 -8.239 11.302 1.00 81.81 126 GLY A N 1
ATOM 1004 C CA . GLY A 1 126 ? -11.172 -8.265 12.764 1.00 81.81 126 GLY A CA 1
ATOM 1005 C C . GLY A 1 126 ? -12.361 -7.583 13.453 1.00 81.81 126 GLY A C 1
ATOM 1006 O O . GLY A 1 126 ? -12.896 -8.123 14.416 1.00 81.81 126 GLY A O 1
ATOM 1007 N N . PHE A 1 127 ? -12.852 -6.461 12.913 1.00 80.81 127 PHE A N 1
ATOM 1008 C CA . PHE A 1 127 ? -14.042 -5.775 13.444 1.00 80.81 127 PHE A CA 1
ATOM 1009 C C . PHE A 1 127 ? -15.331 -6.593 13.338 1.00 80.81 127 PHE A C 1
ATOM 1011 O O . PHE A 1 127 ? -16.214 -6.452 14.178 1.00 80.81 127 PHE A O 1
ATOM 1018 N N 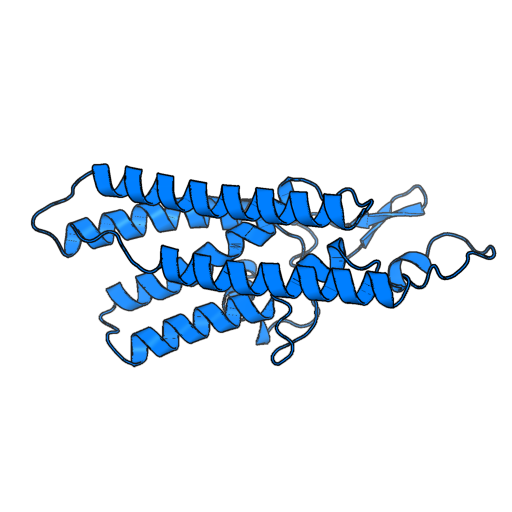. VAL A 1 128 ? -15.449 -7.454 12.325 1.00 82.38 128 VAL A N 1
ATOM 1019 C CA . VAL A 1 128 ? -16.624 -8.323 12.131 1.00 82.38 128 VAL A CA 1
ATOM 1020 C C . VAL A 1 128 ? -16.616 -9.512 13.114 1.00 82.38 128 VAL A C 1
ATOM 1022 O O . VAL A 1 128 ? -17.520 -10.341 13.102 1.00 82.38 128 VAL A O 1
ATOM 1025 N N . GLY A 1 129 ? -15.615 -9.606 13.997 1.00 76.19 129 GLY A N 1
ATOM 1026 C CA . GLY A 1 129 ? -15.474 -10.705 14.955 1.00 76.19 129 GLY A CA 1
ATOM 1027 C C . GLY A 1 129 ? -14.814 -11.947 14.355 1.00 76.19 129 GLY A C 1
ATOM 1028 O O . GLY A 1 129 ? -14.830 -13.015 14.965 1.00 76.19 129 GLY A O 1
ATOM 1029 N N . ILE A 1 130 ? -14.209 -11.828 13.167 1.00 77.56 130 ILE A N 1
ATOM 1030 C CA . ILE A 1 130 ? -13.408 -12.899 12.576 1.00 77.56 130 ILE A CA 1
ATOM 1031 C C . ILE A 1 130 ? -12.079 -12.938 13.333 1.00 77.56 130 ILE A C 1
ATOM 1033 O O . ILE A 1 130 ? -11.196 -12.118 13.094 1.00 77.56 130 ILE A O 1
ATOM 1037 N N . GLY A 1 131 ? -11.957 -13.879 14.271 1.00 76.75 131 GLY A N 1
ATOM 1038 C CA . GLY A 1 131 ? -10.759 -14.104 15.083 1.00 76.75 131 GLY A CA 1
ATOM 1039 C C . GLY A 1 131 ? -9.990 -15.375 14.707 1.00 76.75 131 GLY A C 1
ATOM 1040 O O . GLY A 1 131 ? -10.454 -16.219 13.936 1.00 76.75 131 GLY A O 1
ATOM 1041 N N . GLY A 1 132 ? -8.788 -15.524 15.268 1.00 81.19 132 GLY A N 1
ATOM 1042 C CA . GLY A 1 132 ? -8.000 -16.759 15.198 1.00 81.19 132 GLY A CA 1
ATOM 1043 C C . GLY A 1 132 ? -7.608 -17.192 13.778 1.00 81.19 132 GLY A C 1
ATOM 1044 O O . GLY A 1 132 ? -7.046 -16.424 12.993 1.00 81.19 132 GLY A O 1
ATOM 1045 N N . ALA A 1 133 ? -7.883 -18.454 13.442 1.00 80.75 133 ALA A N 1
ATOM 1046 C CA . ALA A 1 133 ? -7.475 -19.051 12.170 1.00 80.75 133 ALA A CA 1
ATOM 1047 C C . ALA A 1 133 ? -8.123 -18.371 10.952 1.00 80.75 133 ALA A C 1
ATOM 1049 O O . ALA A 1 133 ? -7.442 -18.130 9.958 1.00 80.75 133 ALA A O 1
ATOM 1050 N N . LEU A 1 134 ? -9.403 -17.987 11.038 1.00 83.00 134 LEU A N 1
ATOM 1051 C CA . LEU A 1 134 ? -10.104 -17.316 9.937 1.00 83.00 134 LEU A CA 1
ATOM 1052 C C . LEU A 1 134 ? -9.520 -15.930 9.652 1.00 83.00 134 LEU A C 1
ATOM 1054 O O . LEU A 1 134 ? -9.347 -15.559 8.494 1.00 83.00 134 LEU A O 1
ATOM 1058 N N . TRP A 1 135 ? -9.137 -15.195 10.696 1.00 84.31 135 TRP A N 1
ATOM 1059 C CA . TRP A 1 135 ? -8.439 -13.921 10.535 1.00 84.31 135 TRP A CA 1
ATOM 1060 C C . TRP A 1 135 ? -7.093 -14.107 9.833 1.00 84.31 135 TRP A C 1
ATOM 1062 O O . TRP A 1 135 ? -6.730 -13.339 8.944 1.00 84.31 135 TRP A O 1
ATOM 1072 N N . THR A 1 136 ? -6.387 -15.184 10.179 1.00 81.62 136 THR A N 1
ATOM 1073 C CA . THR A 1 136 ? -5.100 -15.523 9.564 1.00 81.62 136 THR A CA 1
ATOM 1074 C C . THR A 1 136 ? -5.288 -15.865 8.087 1.00 81.62 136 THR A C 1
ATOM 1076 O O . THR A 1 136 ? -4.503 -15.421 7.258 1.00 81.62 136 THR A O 1
ATOM 1079 N N . VAL A 1 137 ? -6.368 -16.569 7.727 1.00 84.88 137 VAL A N 1
ATOM 1080 C CA . VAL A 1 137 ? -6.738 -16.833 6.327 1.00 84.88 137 VAL A CA 1
ATOM 1081 C C . VAL A 1 137 ? -7.036 -15.535 5.575 1.00 84.88 137 VAL A C 1
ATOM 1083 O O . VAL A 1 137 ? -6.542 -15.364 4.464 1.00 84.88 137 VAL A O 1
ATOM 1086 N N . VAL A 1 138 ? -7.783 -14.596 6.165 1.00 83.69 138 VAL A N 1
ATOM 1087 C CA . VAL A 1 138 ? -8.058 -13.292 5.533 1.00 83.69 138 VAL A CA 1
ATOM 1088 C C . VAL A 1 138 ? -6.776 -12.480 5.358 1.00 83.69 138 VAL A C 1
ATOM 1090 O O . VAL A 1 138 ? -6.561 -11.895 4.298 1.00 83.69 138 VAL A O 1
ATOM 1093 N N . PHE A 1 139 ? -5.900 -12.473 6.361 1.00 82.00 139 PHE A N 1
ATOM 1094 C CA . PHE A 1 139 ? -4.605 -11.809 6.280 1.00 82.00 139 PHE A CA 1
ATOM 1095 C C . PHE A 1 139 ? -3.720 -12.436 5.194 1.00 82.00 139 PHE A C 1
ATOM 1097 O O . PHE A 1 139 ? -3.164 -11.714 4.370 1.00 82.00 139 PHE A O 1
ATOM 1104 N N . VAL A 1 140 ? -3.649 -13.769 5.128 1.00 83.00 140 VAL A N 1
ATOM 1105 C CA . VAL A 1 140 ? -2.926 -14.501 4.077 1.00 83.00 140 VAL A CA 1
ATOM 1106 C C . VAL A 1 140 ? -3.544 -14.243 2.703 1.00 83.00 140 VAL A C 1
ATOM 1108 O O . VAL A 1 140 ? -2.809 -14.088 1.736 1.00 83.00 140 VAL A O 1
ATOM 1111 N N . TYR A 1 141 ? -4.868 -14.127 2.595 1.00 83.44 141 TYR A N 1
ATOM 1112 C CA . TYR A 1 141 ? -5.538 -13.772 1.345 1.00 83.44 141 TYR A CA 1
ATOM 1113 C C . TYR A 1 141 ? -5.209 -12.339 0.907 1.00 83.44 141 TYR A C 1
ATOM 1115 O O . TYR A 1 141 ? -4.820 -12.122 -0.236 1.00 83.44 141 TYR A O 1
ATOM 1123 N N . ALA A 1 142 ? -5.315 -11.359 1.809 1.00 80.00 142 ALA A N 1
ATOM 1124 C CA . ALA A 1 142 ? -4.960 -9.967 1.534 1.00 80.00 142 ALA A CA 1
ATOM 1125 C C . ALA A 1 142 ? -3.474 -9.827 1.176 1.00 80.00 142 ALA A C 1
ATOM 1127 O O . ALA A 1 142 ? -3.103 -9.033 0.306 1.00 80.00 142 ALA A O 1
ATOM 1128 N N . PHE A 1 143 ? -2.630 -10.636 1.816 1.00 75.06 143 PHE A N 1
ATOM 1129 C CA . PHE A 1 143 ? -1.232 -10.791 1.466 1.00 75.06 143 PHE A CA 1
ATOM 1130 C C . PHE A 1 143 ? -1.075 -11.372 0.057 1.00 75.06 143 PHE A C 1
ATOM 1132 O O . PHE A 1 143 ? -0.398 -10.759 -0.754 1.00 75.06 143 PHE A O 1
ATOM 1139 N N . LEU A 1 144 ? -1.734 -12.487 -0.271 1.00 74.00 144 LEU A N 1
ATOM 1140 C CA . LEU A 1 144 ? -1.664 -13.136 -1.584 1.00 74.00 144 LEU A CA 1
ATOM 1141 C C . LEU A 1 144 ? -2.209 -12.251 -2.716 1.00 74.00 144 LEU A C 1
ATOM 1143 O O . LEU A 1 144 ? -1.684 -12.276 -3.826 1.00 74.00 144 LEU A O 1
ATOM 1147 N N . ALA A 1 145 ? -3.236 -11.448 -2.444 1.00 72.88 145 ALA A N 1
ATOM 1148 C CA . ALA A 1 145 ? -3.795 -10.495 -3.395 1.00 72.88 145 ALA A CA 1
ATOM 1149 C C . ALA A 1 145 ? -2.805 -9.360 -3.704 1.00 72.88 145 ALA A C 1
ATOM 1151 O O . ALA A 1 145 ? -2.581 -9.049 -4.871 1.00 72.88 145 ALA A O 1
ATOM 1152 N N . ASN A 1 146 ? -2.134 -8.801 -2.689 1.00 70.19 146 ASN A N 1
ATOM 1153 C CA . ASN A 1 146 ? -1.027 -7.869 -2.926 1.00 70.19 146 ASN A CA 1
ATOM 1154 C C . ASN A 1 146 ? 0.155 -8.582 -3.597 1.00 70.19 146 ASN A C 1
ATOM 1156 O O . ASN A 1 146 ? 0.728 -8.067 -4.554 1.00 70.19 146 ASN A O 1
ATOM 1160 N N . ALA A 1 147 ? 0.466 -9.803 -3.156 1.00 63.53 147 ALA A N 1
ATOM 1161 C CA . ALA A 1 147 ? 1.534 -10.650 -3.672 1.00 63.53 147 ALA A CA 1
ATOM 1162 C C . ALA A 1 147 ? 1.368 -10.991 -5.156 1.00 63.53 147 ALA A C 1
ATOM 1164 O O . ALA A 1 147 ? 2.353 -11.216 -5.843 1.00 63.53 147 ALA A O 1
ATOM 1165 N N . PHE A 1 148 ? 0.140 -11.008 -5.672 1.00 60.28 148 PHE A N 1
ATOM 1166 C CA . PHE A 1 148 ? -0.124 -11.210 -7.093 1.00 60.28 148 PHE A CA 1
ATOM 1167 C C . PHE A 1 148 ? 0.411 -10.058 -7.961 1.00 60.28 148 PHE A C 1
ATOM 1169 O O . PHE A 1 148 ? 0.769 -10.265 -9.119 1.00 60.28 148 PHE A O 1
ATOM 1176 N N . PHE A 1 149 ? 0.503 -8.846 -7.406 1.00 54.91 149 PHE A N 1
ATOM 1177 C CA . PHE A 1 149 ? 1.179 -7.712 -8.044 1.00 54.91 149 PHE A CA 1
ATOM 1178 C C . PHE A 1 149 ? 2.697 -7.719 -7.826 1.00 54.91 149 PHE A C 1
ATOM 1180 O O . PHE A 1 149 ? 3.424 -7.003 -8.527 1.00 54.91 149 PHE A O 1
ATOM 1187 N N . LEU A 1 150 ? 3.166 -8.536 -6.881 1.00 51.22 150 LEU A N 1
ATOM 1188 C CA . LEU A 1 150 ? 4.562 -8.717 -6.517 1.00 51.22 150 LEU A CA 1
ATOM 1189 C C . LEU A 1 150 ? 5.212 -9.884 -7.286 1.00 51.22 150 LEU A C 1
ATOM 1191 O O . LEU A 1 150 ? 4.576 -10.881 -7.619 1.00 51.22 150 LEU A O 1
ATOM 1195 N N . PRO A 1 151 ? 6.523 -9.813 -7.545 1.00 46.22 151 PRO A N 1
ATOM 1196 C CA . PRO A 1 151 ? 7.272 -10.869 -8.209 1.00 46.22 151 PRO A CA 1
ATOM 1197 C C . PRO A 1 151 ? 7.701 -11.960 -7.213 1.00 46.22 151 PRO A C 1
ATOM 1199 O O . PRO A 1 151 ? 8.887 -12.123 -6.931 1.00 46.22 151 PRO A O 1
ATOM 1202 N N . ILE A 1 152 ? 6.750 -12.735 -6.683 1.00 44.66 152 ILE A N 1
ATOM 1203 C CA . ILE A 1 152 ? 7.067 -13.976 -5.956 1.00 44.66 152 ILE A CA 1
ATOM 1204 C C . ILE A 1 152 ? 7.158 -15.128 -6.975 1.00 44.66 152 ILE A C 1
ATOM 1206 O O . ILE A 1 152 ? 6.216 -15.336 -7.748 1.00 44.66 152 ILE A O 1
ATOM 1210 N N . PRO A 1 153 ? 8.270 -15.890 -7.008 1.00 44.28 153 PRO A N 1
ATOM 1211 C CA . PRO A 1 153 ? 8.545 -16.896 -8.040 1.00 44.28 153 PRO A CA 1
ATOM 1212 C C . PRO A 1 153 ? 7.516 -18.036 -8.127 1.00 44.28 153 PRO A C 1
ATOM 1214 O O . PRO A 1 153 ? 7.497 -18.739 -9.132 1.00 44.28 153 PRO A O 1
ATOM 1217 N N . THR A 1 154 ? 6.651 -18.213 -7.124 1.00 41.75 154 THR A N 1
ATOM 1218 C CA . THR A 1 154 ? 5.650 -19.288 -7.073 1.00 41.75 154 THR A CA 1
ATOM 1219 C C . THR A 1 154 ? 4.231 -18.885 -7.483 1.00 41.75 154 THR A C 1
ATOM 1221 O O . THR A 1 154 ? 3.434 -19.788 -7.717 1.00 41.75 154 THR A O 1
ATOM 1224 N N . VAL A 1 155 ? 3.883 -17.591 -7.600 1.00 44.97 155 VAL A N 1
ATOM 1225 C CA . VAL A 1 155 ? 2.458 -17.198 -7.760 1.00 44.97 155 VAL A CA 1
ATOM 1226 C C . VAL A 1 155 ? 2.097 -16.304 -8.945 1.00 44.97 155 VAL A C 1
ATOM 1228 O O . VAL A 1 155 ? 0.941 -16.355 -9.340 1.00 44.97 155 VAL A O 1
ATOM 1231 N N . SER A 1 156 ? 3.020 -15.563 -9.567 1.00 41.06 156 SER A N 1
ATOM 1232 C CA . SER A 1 156 ? 2.913 -15.055 -10.956 1.00 41.06 156 SER A CA 1
ATOM 1233 C C . SER A 1 156 ? 4.048 -14.041 -11.202 1.00 41.06 156 SER A C 1
ATOM 1235 O O . SER A 1 156 ? 4.085 -12.996 -10.558 1.00 41.06 156 SER A O 1
ATOM 1237 N N . PRO A 1 157 ? 5.005 -14.285 -12.114 1.00 43.25 157 PRO A N 1
ATOM 1238 C CA . PRO A 1 157 ? 6.239 -13.491 -12.219 1.00 43.25 157 PRO A CA 1
ATOM 1239 C C . PRO A 1 157 ? 6.125 -12.166 -13.010 1.00 43.25 157 PRO A C 1
ATOM 1241 O O . PRO A 1 157 ? 7.061 -11.792 -13.733 1.00 43.25 157 PRO A O 1
ATOM 1244 N N . LEU A 1 158 ? 4.995 -11.454 -12.970 1.00 47.78 158 LEU A N 1
ATOM 1245 C CA . LEU A 1 158 ? 4.759 -10.322 -13.874 1.00 47.78 158 LEU A CA 1
ATOM 1246 C C . LEU A 1 158 ? 3.785 -9.297 -13.260 1.00 47.78 158 LEU A C 1
ATOM 1248 O O . LEU A 1 158 ? 2.609 -9.619 -13.138 1.00 47.78 158 LEU A O 1
ATOM 1252 N N . ARG A 1 159 ? 4.218 -8.042 -13.023 1.00 55.84 159 ARG A N 1
ATOM 1253 C CA . ARG A 1 159 ? 3.707 -6.858 -13.774 1.00 55.84 159 ARG A CA 1
ATOM 1254 C C . ARG A 1 159 ? 4.017 -5.479 -13.177 1.00 55.84 159 ARG A C 1
ATOM 1256 O O . ARG A 1 159 ? 4.285 -4.587 -13.973 1.00 55.84 159 ARG A O 1
ATOM 1263 N N . SER A 1 160 ? 4.036 -5.277 -11.857 1.00 52.25 160 SER A N 1
ATOM 1264 C CA . SER A 1 160 ? 4.095 -3.909 -11.298 1.00 52.25 160 SER A CA 1
ATOM 1265 C C . SER A 1 160 ? 5.467 -3.231 -11.492 1.00 52.25 160 SER A C 1
ATOM 1267 O O . SER A 1 160 ? 5.673 -2.496 -12.461 1.00 52.25 160 SER A O 1
ATOM 1269 N N . LEU A 1 161 ? 6.470 -3.567 -10.673 1.00 48.84 161 LEU A N 1
ATOM 1270 C CA . LEU A 1 161 ? 7.821 -3.001 -10.800 1.00 48.84 161 LEU A CA 1
ATOM 1271 C C . LEU A 1 161 ? 8.639 -3.612 -11.938 1.00 48.84 161 LEU A C 1
ATOM 1273 O O . LEU A 1 161 ? 9.566 -2.979 -12.431 1.00 48.84 161 LEU A O 1
ATOM 1277 N N . ARG A 1 162 ? 8.284 -4.808 -12.426 1.00 50.78 162 ARG A N 1
ATOM 1278 C CA . ARG A 1 162 ? 8.940 -5.393 -13.605 1.00 50.78 162 ARG A CA 1
ATOM 1279 C C . ARG A 1 162 ? 8.781 -4.511 -14.845 1.00 50.78 162 ARG A C 1
ATOM 1281 O O . ARG A 1 162 ? 9.753 -4.392 -15.571 1.00 50.78 162 ARG A O 1
ATOM 1288 N N . SER A 1 163 ? 7.623 -3.880 -15.061 1.00 52.81 163 SER A N 1
ATOM 1289 C CA . SER A 1 163 ? 7.423 -2.976 -16.210 1.00 52.81 163 SER A CA 1
ATOM 1290 C C . SER A 1 163 ? 8.254 -1.687 -16.119 1.00 52.81 163 SER A C 1
ATOM 1292 O O . SER A 1 163 ? 8.528 -1.052 -17.130 1.00 52.81 163 SER A O 1
ATOM 1294 N N . VAL A 1 164 ? 8.679 -1.312 -14.907 1.00 57.47 164 VAL A N 1
ATOM 1295 C CA . VAL A 1 164 ? 9.554 -0.156 -14.646 1.00 57.47 164 VAL A CA 1
ATOM 1296 C C . VAL A 1 164 ? 11.035 -0.561 -14.680 1.00 57.47 164 VAL A C 1
ATOM 1298 O O . VAL A 1 164 ? 11.887 0.205 -15.121 1.00 57.47 164 VAL A O 1
ATOM 1301 N N . VAL A 1 165 ? 11.357 -1.774 -14.223 1.00 54.56 165 VAL A N 1
ATOM 1302 C CA . VAL A 1 165 ? 12.730 -2.259 -14.007 1.00 54.56 165 VAL A CA 1
ATOM 1303 C C . VAL A 1 165 ? 13.273 -3.060 -15.196 1.00 54.56 165 VAL A C 1
ATOM 1305 O O . VAL A 1 165 ? 14.476 -3.030 -15.462 1.00 54.56 165 VAL A O 1
ATOM 1308 N N . LEU A 1 166 ? 12.431 -3.792 -15.924 1.00 54.56 166 LEU A N 1
ATOM 1309 C CA . LEU A 1 166 ? 12.802 -4.519 -17.135 1.00 54.56 166 LEU A CA 1
ATOM 1310 C C . LEU A 1 166 ? 12.197 -3.805 -18.354 1.00 54.56 166 LEU A C 1
ATOM 1312 O O . LEU A 1 166 ? 10.981 -3.653 -18.406 1.00 54.56 166 LEU A O 1
ATOM 1316 N N . PRO A 1 167 ? 13.010 -3.413 -19.350 1.00 51.25 167 PRO A N 1
ATOM 1317 C CA . PRO A 1 167 ? 12.498 -2.987 -20.645 1.00 51.25 167 PRO A CA 1
ATOM 1318 C C . PRO A 1 167 ? 11.679 -4.130 -21.254 1.00 51.25 167 PRO A C 1
ATOM 1320 O O . PRO A 1 167 ? 12.204 -5.233 -21.437 1.00 51.25 167 PRO A O 1
ATOM 1323 N N . ASP A 1 168 ? 10.399 -3.891 -21.536 1.00 46.66 168 ASP A N 1
ATOM 1324 C CA . ASP A 1 168 ? 9.599 -4.846 -22.296 1.00 46.66 168 ASP A CA 1
ATOM 1325 C C . ASP A 1 168 ? 10.079 -4.834 -23.760 1.00 46.66 168 ASP A C 1
ATOM 1327 O O . ASP A 1 168 ? 10.108 -3.770 -24.385 1.00 46.66 168 ASP A O 1
ATOM 1331 N N . PRO A 1 169 ? 10.430 -5.993 -24.351 1.00 43.94 169 PRO A N 1
ATOM 1332 C CA . PRO A 1 169 ? 10.882 -6.076 -25.744 1.00 43.94 169 PRO A CA 1
ATOM 1333 C C . PRO A 1 169 ? 9.793 -5.677 -26.755 1.00 43.94 169 PRO A C 1
ATOM 1335 O O . PRO A 1 169 ? 10.078 -5.508 -27.935 1.00 43.94 169 PRO A O 1
ATOM 1338 N N . SER A 1 170 ? 8.542 -5.506 -26.316 1.00 42.41 170 SER A N 1
ATOM 1339 C CA . SER A 1 170 ? 7.448 -4.991 -27.143 1.00 42.41 170 SER A CA 1
ATOM 1340 C C . SER A 1 170 ? 7.483 -3.472 -27.330 1.00 42.41 170 SER A C 1
ATOM 1342 O O . SER A 1 170 ? 6.920 -2.987 -28.307 1.00 42.41 170 SER A O 1
ATOM 1344 N N . ASN A 1 171 ? 8.160 -2.715 -26.455 1.00 44.09 171 ASN A N 1
ATOM 1345 C CA . ASN A 1 171 ? 8.302 -1.260 -26.611 1.00 44.09 171 ASN A CA 1
ATOM 1346 C C . ASN A 1 171 ? 9.373 -0.861 -27.641 1.00 44.09 171 ASN A C 1
ATOM 1348 O O . ASN A 1 171 ? 9.410 0.293 -28.049 1.00 44.09 171 ASN A O 1
ATOM 1352 N N . SER A 1 172 ? 10.220 -1.796 -28.085 1.00 42.59 172 SER A N 1
ATOM 1353 C CA . SER A 1 172 ? 11.208 -1.567 -29.150 1.00 42.59 172 SER A CA 1
ATOM 1354 C C . SER A 1 172 ? 10.700 -1.910 -30.555 1.00 42.59 172 SER A C 1
ATOM 1356 O O . SER A 1 172 ? 11.428 -1.712 -31.519 1.00 42.59 172 SER A O 1
ATOM 1358 N N . ILE A 1 173 ? 9.479 -2.440 -30.699 1.00 42.50 173 ILE A N 1
ATOM 1359 C CA . ILE A 1 173 ? 8.948 -2.876 -32.005 1.00 42.50 173 ILE A CA 1
ATOM 1360 C C . ILE A 1 173 ? 8.300 -1.712 -32.780 1.00 42.50 173 ILE A C 1
ATOM 1362 O O . ILE A 1 173 ? 8.150 -1.799 -33.994 1.00 42.50 173 ILE A O 1
ATOM 1366 N N . SER A 1 174 ? 7.945 -0.601 -32.124 1.00 44.50 174 SER A N 1
ATOM 1367 C CA . SER A 1 174 ? 7.195 0.489 -32.768 1.00 44.50 174 SER A CA 1
ATOM 1368 C C . SER A 1 174 ? 7.984 1.773 -33.050 1.00 44.50 174 SER A C 1
ATOM 1370 O O . SER A 1 174 ? 7.446 2.684 -33.678 1.00 44.50 174 SER A O 1
ATOM 1372 N N . SER A 1 175 ? 9.261 1.852 -32.667 1.00 42.12 175 SER A N 1
ATOM 1373 C CA . SER A 1 175 ? 10.133 2.980 -33.005 1.00 42.12 175 SER A CA 1
ATOM 1374 C C . SER A 1 175 ? 11.168 2.571 -34.056 1.00 42.12 175 SER A C 1
ATOM 1376 O O . SER A 1 175 ? 12.229 2.053 -33.723 1.00 42.12 175 SER A O 1
ATOM 1378 N N . SER A 1 176 ? 10.855 2.886 -35.314 1.00 38.12 176 SER A N 1
ATOM 1379 C CA . SER A 1 176 ? 11.737 2.924 -36.492 1.00 38.12 176 SER A CA 1
ATOM 1380 C C . SER A 1 176 ? 12.065 1.604 -37.213 1.00 38.12 176 SER A C 1
ATOM 1382 O O . SER A 1 176 ? 12.690 0.682 -36.699 1.00 38.12 176 SER A O 1
ATOM 1384 N N . SER A 1 177 ? 11.677 1.575 -38.490 1.00 40.81 177 SER A N 1
ATOM 1385 C CA . SER A 1 177 ? 12.152 0.686 -39.550 1.00 40.81 177 SER A CA 1
ATOM 1386 C C . SER A 1 177 ? 13.605 1.018 -39.913 1.00 40.81 177 SER A C 1
ATOM 1388 O O . SER A 1 177 ? 13.887 1.605 -40.957 1.00 40.81 177 SER A O 1
ATOM 1390 N N . GLY A 1 178 ? 14.529 0.695 -39.018 1.00 33.97 178 GLY A N 1
ATOM 1391 C CA . GLY A 1 178 ? 15.956 0.911 -39.203 1.00 33.97 178 GLY A CA 1
ATOM 1392 C C . GLY A 1 178 ? 16.707 0.181 -38.105 1.00 33.97 178 GLY A C 1
ATOM 1393 O O . GLY A 1 178 ? 16.408 0.366 -36.929 1.00 33.97 178 GLY A O 1
ATOM 1394 N N . ALA A 1 179 ? 17.616 -0.704 -38.512 1.00 43.84 179 ALA A N 1
ATOM 1395 C CA . ALA A 1 179 ? 18.406 -1.596 -37.671 1.00 43.84 179 ALA A CA 1
ATOM 1396 C C . ALA A 1 179 ? 18.689 -1.025 -36.270 1.00 43.84 179 ALA A C 1
ATOM 1398 O O . ALA A 1 179 ? 19.516 -0.134 -36.108 1.00 43.84 179 ALA A O 1
ATOM 1399 N N . THR A 1 180 ? 18.010 -1.555 -35.253 1.00 31.94 180 THR A N 1
ATOM 1400 C CA . THR A 1 180 ? 18.297 -1.218 -33.860 1.00 31.94 180 THR A CA 1
ATOM 1401 C C . THR A 1 180 ? 18.493 -2.517 -33.106 1.00 31.94 180 THR A C 1
ATOM 1403 O O . THR A 1 180 ? 17.589 -3.342 -32.984 1.00 31.94 180 THR A O 1
ATOM 1406 N N . THR A 1 181 ? 19.731 -2.708 -32.662 1.00 34.44 181 THR A N 1
ATOM 1407 C CA . THR A 1 181 ? 20.170 -3.744 -31.739 1.00 34.44 181 THR A CA 1
ATOM 1408 C C . THR A 1 181 ? 19.116 -3.959 -30.660 1.00 34.44 181 THR A C 1
ATOM 1410 O O . THR A 1 181 ? 18.848 -3.082 -29.841 1.00 34.44 181 THR A O 1
ATOM 1413 N N . THR A 1 182 ? 18.522 -5.152 -30.637 1.00 37.78 182 THR A N 1
ATOM 1414 C CA . THR A 1 182 ? 17.873 -5.680 -29.442 1.00 37.78 182 THR A CA 1
ATOM 1415 C C . THR A 1 182 ? 18.890 -5.569 -28.315 1.00 37.78 182 THR A C 1
ATOM 1417 O O . THR A 1 182 ? 19.791 -6.402 -28.215 1.00 37.78 182 THR A O 1
ATOM 1420 N N . ALA A 1 183 ? 18.799 -4.526 -27.490 1.00 44.34 183 ALA A N 1
ATOM 1421 C CA . ALA A 1 183 ? 19.563 -4.430 -26.261 1.00 44.34 183 ALA A CA 1
ATOM 1422 C C . ALA A 1 183 ? 18.974 -5.468 -25.302 1.00 44.34 183 ALA A C 1
ATOM 1424 O O . ALA A 1 183 ? 18.209 -5.159 -24.389 1.00 44.34 183 ALA A O 1
ATOM 1425 N N . THR A 1 184 ? 19.280 -6.740 -25.558 1.00 48.53 184 THR A N 1
ATOM 1426 C CA . THR A 1 184 ? 19.094 -7.824 -24.610 1.00 48.53 184 THR A CA 1
ATOM 1427 C C . THR A 1 184 ? 19.872 -7.407 -23.377 1.00 48.53 184 THR A C 1
ATOM 1429 O O . THR A 1 184 ? 21.103 -7.440 -23.377 1.00 48.53 184 THR A O 1
ATOM 1432 N N . VAL A 1 185 ? 19.160 -6.920 -22.357 1.00 57.06 185 VAL A N 1
ATOM 1433 C CA . VAL A 1 185 ? 19.750 -6.578 -21.062 1.00 57.06 185 VAL A CA 1
ATOM 1434 C C . VAL A 1 185 ? 20.668 -7.729 -20.677 1.00 57.06 185 VAL A C 1
ATOM 1436 O O . VAL A 1 185 ? 20.221 -8.879 -20.689 1.00 57.06 185 VAL A O 1
ATOM 1439 N N . ASN A 1 186 ? 21.936 -7.426 -20.377 1.00 74.62 186 ASN A N 1
ATOM 1440 C CA . ASN A 1 186 ? 22.934 -8.434 -20.030 1.00 74.62 186 ASN A CA 1
ATOM 1441 C C . ASN A 1 186 ? 22.302 -9.425 -19.029 1.00 74.62 186 ASN A C 1
ATOM 1443 O O . ASN A 1 186 ? 21.728 -8.973 -18.029 1.00 74.62 186 ASN A O 1
ATOM 1447 N N . PRO A 1 187 ? 22.354 -10.750 -19.265 1.00 71.00 187 PRO A N 1
ATOM 1448 C CA . PRO A 1 187 ? 21.714 -11.733 -18.391 1.00 71.00 187 PRO A CA 1
ATOM 1449 C C . PRO A 1 187 ? 22.109 -11.558 -16.915 1.00 71.00 187 PRO A C 1
ATOM 1451 O O . PRO A 1 187 ? 21.272 -11.742 -16.027 1.00 71.00 187 PRO A O 1
ATOM 1454 N N . ALA A 1 188 ? 23.334 -11.092 -16.639 1.00 74.50 188 ALA A N 1
ATOM 1455 C CA . ALA A 1 188 ? 23.788 -10.745 -15.294 1.00 74.50 188 ALA A CA 1
ATOM 1456 C C . ALA A 1 188 ? 23.046 -9.530 -14.695 1.00 74.50 188 ALA A C 1
ATOM 1458 O O . ALA A 1 188 ? 22.643 -9.563 -13.531 1.00 74.50 188 ALA A O 1
ATOM 1459 N N . GLN A 1 189 ? 22.810 -8.472 -15.479 1.00 76.31 189 GLN A N 1
ATOM 1460 C CA . GLN A 1 189 ? 22.015 -7.309 -15.058 1.00 76.31 189 GLN A CA 1
ATOM 1461 C C . GLN A 1 189 ? 20.543 -7.681 -14.859 1.00 76.31 189 GLN A C 1
ATOM 1463 O O . GLN A 1 189 ? 19.929 -7.259 -13.878 1.00 76.31 189 GLN A O 1
ATOM 1468 N N . ARG A 1 190 ? 19.986 -8.525 -15.738 1.00 74.12 190 ARG A N 1
ATOM 1469 C CA . ARG A 1 190 ? 18.624 -9.054 -15.597 1.00 74.12 190 ARG A CA 1
ATOM 1470 C C . ARG A 1 190 ? 18.467 -9.840 -14.294 1.00 74.12 190 ARG A C 1
ATOM 1472 O O . ARG A 1 190 ? 17.494 -9.623 -13.578 1.00 74.12 190 ARG A O 1
ATOM 1479 N N . ARG A 1 191 ? 19.441 -10.689 -13.944 1.00 77.44 191 ARG A N 1
ATOM 1480 C CA . ARG A 1 191 ? 19.451 -11.425 -12.669 1.00 77.44 191 ARG A CA 1
ATOM 1481 C C . ARG A 1 191 ? 19.463 -10.479 -11.466 1.00 77.44 191 ARG A C 1
ATOM 1483 O O . ARG A 1 191 ? 18.629 -10.642 -10.587 1.00 77.44 191 ARG A O 1
ATOM 1490 N N . ARG A 1 192 ? 20.330 -9.457 -11.455 1.00 79.44 192 ARG A N 1
ATOM 1491 C CA . ARG A 1 192 ? 20.393 -8.456 -10.365 1.00 79.44 192 ARG A CA 1
ATOM 1492 C C . ARG A 1 192 ? 19.080 -7.689 -10.194 1.00 79.44 192 ARG A C 1
ATOM 1494 O O . ARG A 1 192 ? 18.623 -7.506 -9.072 1.00 79.44 192 ARG A O 1
ATOM 1501 N N . ARG A 1 193 ? 18.451 -7.293 -11.304 1.00 79.69 193 ARG A N 1
ATOM 1502 C CA . ARG A 1 193 ? 17.135 -6.637 -11.316 1.00 79.69 193 ARG A CA 1
ATOM 1503 C C . ARG A 1 193 ? 16.041 -7.536 -10.739 1.00 79.69 193 ARG A C 1
ATOM 1505 O O . ARG A 1 193 ? 15.250 -7.074 -9.931 1.00 79.69 193 ARG A O 1
ATOM 1512 N N . ILE A 1 194 ? 16.030 -8.822 -11.090 1.00 75.38 194 ILE A N 1
ATOM 1513 C CA . ILE A 1 194 ? 15.091 -9.801 -10.519 1.00 75.38 194 ILE A CA 1
ATOM 1514 C C . ILE A 1 194 ? 15.340 -9.996 -9.016 1.00 75.38 194 ILE A C 1
ATOM 1516 O O . ILE A 1 194 ? 14.387 -10.022 -8.246 1.00 75.38 194 ILE A O 1
ATOM 1520 N N . THR A 1 195 ? 16.598 -10.090 -8.579 1.00 79.88 195 THR A N 1
ATOM 1521 C CA . THR A 1 195 ? 16.934 -10.201 -7.150 1.00 79.88 195 THR A CA 1
ATOM 1522 C C . THR A 1 195 ? 16.494 -8.969 -6.362 1.00 79.88 195 THR A C 1
ATOM 1524 O O . THR A 1 195 ? 15.950 -9.108 -5.273 1.00 79.88 195 THR A O 1
ATOM 1527 N N . PHE A 1 196 ? 16.683 -7.770 -6.913 1.00 82.62 196 PHE A N 1
ATOM 1528 C CA . PHE A 1 196 ? 16.218 -6.532 -6.292 1.00 82.62 196 PHE A CA 1
ATOM 1529 C C . PHE A 1 196 ? 14.694 -6.499 -6.135 1.00 82.62 196 PHE A C 1
ATOM 1531 O O . PHE A 1 196 ? 14.196 -6.217 -5.051 1.00 82.62 196 PHE A O 1
ATOM 1538 N N . LEU A 1 197 ? 13.968 -6.865 -7.193 1.00 76.12 197 LEU A N 1
ATOM 1539 C CA . LEU A 1 197 ? 12.513 -6.995 -7.165 1.00 76.12 197 LEU A CA 1
ATOM 1540 C C . LEU A 1 197 ? 12.036 -8.013 -6.118 1.00 76.12 197 LEU A C 1
ATOM 1542 O O . LEU A 1 197 ? 11.025 -7.801 -5.462 1.00 76.12 197 LEU A O 1
ATOM 1546 N N . PHE A 1 198 ? 12.765 -9.114 -5.941 1.00 78.81 198 PHE A N 1
ATOM 1547 C CA . PHE A 1 198 ? 12.458 -10.089 -4.897 1.00 78.81 198 PHE A CA 1
ATOM 1548 C C . PHE A 1 198 ? 12.683 -9.519 -3.490 1.00 78.81 198 PHE A C 1
ATOM 1550 O O . PHE A 1 198 ? 11.885 -9.768 -2.592 1.00 78.81 198 PHE A O 1
ATOM 1557 N N . LEU A 1 199 ? 13.749 -8.740 -3.289 1.00 82.44 199 LEU A N 1
ATOM 1558 C CA . LEU A 1 199 ? 14.038 -8.127 -1.991 1.00 82.44 199 LEU A CA 1
ATOM 1559 C C . LEU A 1 199 ? 12.985 -7.077 -1.621 1.00 82.44 199 LEU A C 1
ATOM 1561 O O . LEU A 1 199 ? 12.512 -7.065 -0.488 1.00 82.44 199 LEU A O 1
ATOM 1565 N N . GLU A 1 200 ? 12.574 -6.271 -2.600 1.00 82.38 200 GLU A N 1
ATOM 1566 C CA . GLU A 1 200 ? 11.445 -5.344 -2.486 1.00 82.38 200 GLU A CA 1
ATOM 1567 C C . GLU A 1 200 ? 10.153 -6.087 -2.125 1.00 82.38 200 GLU A C 1
ATOM 1569 O O . GLU A 1 200 ? 9.408 -5.676 -1.234 1.00 82.38 200 GLU A O 1
ATOM 1574 N N . ALA A 1 201 ? 9.937 -7.257 -2.727 1.00 76.94 201 ALA A N 1
ATOM 1575 C CA . ALA A 1 201 ? 8.769 -8.048 -2.409 1.00 76.94 201 ALA A CA 1
ATOM 1576 C C . ALA A 1 201 ? 8.750 -8.546 -0.965 1.00 76.94 201 ALA A C 1
ATOM 1578 O O . ALA A 1 201 ? 7.729 -8.447 -0.286 1.00 76.94 201 ALA A O 1
ATOM 1579 N N . VAL A 1 202 ? 9.891 -9.041 -0.482 1.00 80.62 202 VAL A N 1
ATOM 1580 C CA . VAL A 1 202 ? 10.056 -9.477 0.907 1.00 80.62 202 VAL A CA 1
ATOM 1581 C C . VAL A 1 202 ? 9.860 -8.305 1.874 1.00 80.62 202 VAL A C 1
ATOM 1583 O O . VAL A 1 202 ? 9.169 -8.466 2.882 1.00 80.62 202 VAL A O 1
ATOM 1586 N N . SER A 1 203 ? 10.395 -7.116 1.569 1.00 81.69 203 SER A N 1
ATOM 1587 C CA . SER A 1 203 ? 10.198 -5.938 2.422 1.00 81.69 203 SER A CA 1
ATOM 1588 C C . SER A 1 203 ? 8.729 -5.523 2.501 1.00 81.69 203 SER A C 1
ATOM 1590 O O . SER A 1 203 ? 8.258 -5.188 3.589 1.00 81.69 203 SER A O 1
ATOM 1592 N N . GLN A 1 204 ? 7.963 -5.636 1.409 1.00 82.88 204 GLN A N 1
ATOM 1593 C CA . GLN A 1 204 ? 6.522 -5.366 1.439 1.00 82.88 204 GLN A CA 1
ATOM 1594 C C . GLN A 1 204 ? 5.762 -6.289 2.406 1.00 82.88 204 GLN A C 1
ATOM 1596 O O . GLN A 1 204 ? 4.878 -5.812 3.124 1.00 82.88 204 GLN A O 1
ATOM 1601 N N . ILE A 1 205 ? 6.136 -7.572 2.499 1.00 81.06 205 ILE A N 1
ATOM 1602 C CA . ILE A 1 205 ? 5.538 -8.517 3.464 1.00 81.06 205 ILE A CA 1
ATOM 1603 C C . ILE A 1 205 ? 5.765 -8.031 4.894 1.00 81.06 205 ILE A C 1
ATOM 1605 O O . ILE A 1 205 ? 4.833 -7.966 5.699 1.00 81.06 205 ILE A O 1
ATOM 1609 N N . VAL A 1 206 ? 7.012 -7.666 5.201 1.00 85.12 206 VAL A N 1
ATOM 1610 C CA . VAL A 1 206 ? 7.413 -7.193 6.530 1.00 85.12 206 VAL A CA 1
ATOM 1611 C C . VAL A 1 206 ? 6.639 -5.929 6.896 1.00 85.12 206 VAL A C 1
ATOM 1613 O O . VAL A 1 206 ? 6.129 -5.818 8.011 1.00 85.12 206 VAL A O 1
ATOM 1616 N N . TYR A 1 207 ? 6.472 -5.006 5.948 1.00 85.94 207 TYR A N 1
ATOM 1617 C CA . TYR A 1 207 ? 5.691 -3.790 6.153 1.00 85.94 207 TYR A CA 1
ATOM 1618 C C . TYR A 1 207 ? 4.206 -4.065 6.398 1.00 85.94 207 TYR A C 1
ATOM 1620 O O . TYR A 1 207 ? 3.631 -3.473 7.310 1.00 85.94 207 TYR A O 1
ATOM 1628 N N . MET A 1 208 ? 3.578 -4.972 5.645 1.00 84.00 208 MET A N 1
ATOM 1629 C CA . MET A 1 208 ? 2.174 -5.338 5.870 1.00 84.00 208 MET A CA 1
ATOM 1630 C C . MET A 1 208 ? 1.971 -6.019 7.226 1.00 84.00 208 MET A C 1
ATOM 1632 O O . MET A 1 208 ? 1.037 -5.678 7.951 1.00 84.00 208 MET A O 1
ATOM 1636 N N . ALA A 1 209 ? 2.867 -6.935 7.601 1.00 84.19 209 ALA A N 1
ATOM 1637 C CA . ALA A 1 209 ? 2.835 -7.590 8.905 1.00 84.19 209 ALA A CA 1
ATOM 1638 C C . ALA A 1 209 ? 3.038 -6.591 10.054 1.00 84.19 209 ALA A C 1
ATOM 1640 O O . ALA A 1 209 ? 2.401 -6.714 11.099 1.00 84.19 209 ALA A O 1
ATOM 1641 N N . ALA A 1 210 ? 3.888 -5.578 9.857 1.00 86.06 210 ALA A N 1
ATOM 1642 C CA . ALA A 1 210 ? 4.025 -4.482 10.801 1.00 86.06 210 ALA A CA 1
ATOM 1643 C C . ALA A 1 210 ? 2.712 -3.685 10.898 1.00 86.06 210 ALA A C 1
ATOM 1645 O O . ALA A 1 210 ? 2.160 -3.572 11.986 1.00 86.06 210 ALA A O 1
ATOM 1646 N N . LEU A 1 211 ? 2.176 -3.184 9.783 1.00 85.19 211 LEU A N 1
ATOM 1647 C CA . LEU A 1 211 ? 0.983 -2.325 9.769 1.00 85.19 211 LEU A CA 1
ATOM 1648 C C . LEU A 1 211 ? -0.273 -2.991 10.350 1.00 85.19 211 LEU A C 1
ATOM 1650 O O . LEU A 1 211 ? -1.098 -2.310 10.947 1.00 85.19 211 LEU A O 1
ATOM 1654 N N . VAL A 1 212 ? -0.420 -4.310 10.215 1.00 84.75 212 VAL A N 1
ATOM 1655 C CA . VAL A 1 212 ? -1.567 -5.036 10.785 1.00 84.75 212 VAL A CA 1
ATOM 1656 C C . VAL A 1 212 ? -1.491 -5.173 12.310 1.00 84.75 212 VAL A C 1
ATOM 1658 O O . VAL A 1 212 ? -2.524 -5.304 12.966 1.00 84.75 212 VAL A O 1
ATOM 1661 N N . ARG A 1 213 ? -0.297 -5.103 12.908 1.00 83.00 213 ARG A N 1
ATOM 1662 C CA . ARG A 1 213 ? -0.155 -5.088 14.370 1.00 83.00 213 ARG A CA 1
ATOM 1663 C C . ARG A 1 213 ? -0.535 -3.713 14.893 1.00 83.00 213 ARG A C 1
ATOM 1665 O O . ARG A 1 213 ? 0.296 -2.811 14.884 1.00 83.00 213 ARG A O 1
ATOM 1672 N N . LEU A 1 214 ? -1.776 -3.553 15.326 1.00 75.06 214 LEU A N 1
ATOM 1673 C CA . LEU A 1 214 ? -2.259 -2.293 15.882 1.00 75.06 214 LEU A CA 1
ATOM 1674 C C . LEU A 1 214 ? -1.468 -1.915 17.148 1.00 75.06 214 LEU A C 1
ATOM 1676 O O . LEU A 1 214 ? -1.095 -2.814 17.907 1.00 75.06 214 LEU A O 1
ATOM 1680 N N . PRO A 1 215 ? -1.202 -0.617 17.385 1.00 64.94 215 PRO A N 1
ATOM 1681 C CA . PRO A 1 215 ? -0.673 -0.161 18.664 1.00 64.94 215 PRO A CA 1
ATOM 1682 C C . PRO A 1 215 ? -1.629 -0.598 19.776 1.00 64.94 215 PRO A C 1
ATOM 1684 O O . PRO A 1 215 ? -2.817 -0.270 19.744 1.00 64.94 215 PRO A O 1
ATOM 1687 N N . THR A 1 216 ? -1.137 -1.394 20.721 1.00 58.44 216 THR A N 1
ATOM 1688 C CA . THR A 1 216 ? -1.899 -1.753 21.920 1.00 58.44 216 THR A CA 1
ATOM 1689 C C . THR A 1 216 ? -1.943 -0.544 22.849 1.00 58.44 216 THR A C 1
ATOM 1691 O O . THR A 1 216 ? -0.910 0.091 23.060 1.00 58.44 216 THR A O 1
ATOM 1694 N N . ALA A 1 217 ? -3.140 -0.218 23.346 1.00 48.75 217 ALA A N 1
ATOM 1695 C CA . ALA A 1 217 ? -3.392 0.923 24.228 1.00 48.75 217 ALA A CA 1
ATOM 1696 C C . ALA A 1 217 ? -2.670 0.818 25.578 1.00 48.75 217 ALA A C 1
ATOM 1698 O O . ALA A 1 217 ? -2.514 -0.322 26.071 1.00 48.75 217 ALA A O 1
#

Radius of gyration: 19.53 Å; chains: 1; bounding box: 40×32×68 Å

Secondary structure (DSSP, 8-state):
-HHHHHHH-GGG----PPPEEE-TTS-EEEPPTTT-TTS--SHHHHHHHHHHHHHHHHHHHHHSSS--THHHHHHHHHHHHHHHHHHHHHHHHHHHTT------HHHHHHHHHTHHHHHHHHHHHHHTT--HHHHHHHHHHHHHHHHTTTT-TTT---STTHHHHS--TTTTSSS-SS--------HHHHHHHHHHHHHHHHHHHHHHHHHHSPPP-

Sequence (217 aa):
MHKIKLVLFPWLHKPWARRTRRTEHGQHEWQPPRDDINSPDLYIPAMAIVTYILLTGLHAGLSGPGFRPQILGESASRATLVVLFDFLFVKLGCYILNIQGSSQFVDIFAYSGYKFVGVIFAIAAGFVGIGGALWTVVFVYAFLANAFFLPIPTVSPLRSLRSVVLPDPSNSISSSSGATTTATVNPAQRRRRITFLFLEAVSQIVYMAALVRLPTA

InterPro domains:
  IPR005578 Yif1 family [PF03878] (1-211)
  IPR005578 Yif1 family [PTHR14083] (2-212)

Foldseek 3Di:
DVLLCCLLCVVPDPDLDFDWDQPPVRDTHTDDCVVGVNAFDLVVLVVLLVLLLVLLQVVCQVVDPHGDVVLSVVLNVLSVVQLVVLLVLVVVLCVVLVQPDCPPSRLSSRLSRSLSSLLSQLSVCVVVVQDDPSSVVSNVSSLVSNCCLACDPPNHRDDRCCVRQPPDLVSVPRPDPDDDDPPPPDVVSVVSSSVSSVVSSVSSVVSSVVSNPRPDD

pLDDT: mean 72.17, std 15.4, range [31.94, 92.38]